Protein AF-A0A956DC31-F1 (afdb_monomer)

Nearest PDB structures (foldseek):
  6loe-assembly1_D  TM=9.627E-01  e=1.757E-12  Roseiflexus castenholzii DSM 13941
  8k9e-assembly1_D  TM=9.387E-01  e=2.081E-11  Chloroflexus aurantiacus J-10-fl
  6btm-assembly1_D  TM=8.200E-01  e=1.018E-09  Flavobacterium johnsoniae UW101
  5vju-assembly1_A  TM=5.834E-01  e=2.044E+00  synthetic construct
  8to0-assembly1_GR  TM=3.613E-01  e=9.390E-01  Mus musculus

Solvent-accessible surface area (backbone atoms only — not comparable to full-atom values): 18096 Å² total; per-residue (Å²): 136,81,87,83,88,81,93,74,82,86,77,85,77,80,87,77,76,85,67,82,77,51,46,59,55,49,13,50,53,18,38,51,47,12,49,53,14,38,55,44,12,55,52,19,40,58,50,22,58,47,44,46,53,65,55,61,69,56,76,84,58,91,74,51,82,70,48,50,53,33,49,52,56,21,50,54,26,28,53,50,7,42,54,26,11,53,51,3,41,56,26,12,53,50,2,45,56,26,11,55,48,4,44,52,28,28,77,70,70,37,53,68,61,8,47,56,27,15,53,51,2,43,56,26,13,53,50,4,45,52,25,16,50,49,14,52,53,27,45,54,49,19,52,51,29,44,52,48,33,51,48,53,41,57,64,36,68,68,58,73,71,60,50,56,65,40,79,43,30,41,39,33,33,26,83,45,72,66,55,44,35,55,33,34,34,53,46,37,73,73,62,64,81,48,60,52,76,46,56,55,60,93,61,88,63,39,53,68,30,54,62,63,74,85,78,65,53,66,59,46,21,49,52,26,23,52,51,18,34,50,49,34,52,50,52,54,49,42,42,42,59,66,75,56,67,68,75,64,92,82,47,54,65,57,79,73,39,46,82,79,45,47,65,58,29,50,51,38,14,53,50,35,18,50,51,32,36,52,57,42,47,28,62,76,72,54,48,91,61,94,78,59,60,68,72,72,36,80,70,51,69,37,28,69,67,76,33,33,36,40,38,41,36,53,88,26,93,81,56,39,84,64,61,49,49,53,53,51,57,74,49,68,48,79,43,77,46,78,34,48,31,68,58,125

pLDDT: mean 81.43, std 16.26, range [32.78, 98.19]

Mean predicted aligned error: 18.2 Å

Foldseek 3Di:
DDDDDDDDDDDDDDDDDPDDDALQRLLVVLQVLLVVLQVLLVVLQVLLVVLCVVLVVPPPDDDDPVLVVLSVQLNVLSVLSNVLSVQLNVLSVQLNVLSVQLNVCSVVVNSVSNNVSSVSSNVSSVSSNVSSVSSVVSSVSSVVSVVVSVVVVVVCVVVVQPFPWAQWKKKFKAQDPVLVLLLLLLCVVVPWDAKDKQALDDDPCSCVSNVPDDDCLVVLLVVQLVVLLVCLLCVQQCVCPPVDPDQDPNQDTDPSCVVVSVVVSVVSSVVSSVVSSVVSVCVVVVPPDPDDLCVQDPCCVCSNPRMMMMMHTCPTPPDDPVVVVVSSVVSVTPDMDRRTDRHD

Secondary structure (DSSP, 8-state):
------------------PPPPHHHHHHHHHHHHHHHHHHHHHHHHHHHHHHHHHHGGGGSPPPHHHHHHHHHHHHHHHHHHHHHHHHHHHHHHHHHHHHHHHHHHHTT-HHHHHHHHHHHHHHHHHHHHHHHHHHHHHHHHHHHHHHHHHHHHHHHSSSSS-EEEEEEEEEEESSHHHHHHHHHHHHHHT--SEEEE-SSPPTTHHHHHTPPPPSHHHHHHHHHHHHHHHHHHHHHIIIIII-----TTPPSGGGGHHHHHHHHHHHHHHHHHHHHHHHHHHHHT------GGGG-GGGGGGGTT-EEEEEETTSTT--HHHHHHHHHTT--SEEEEEEEEE-

Structure (mmCIF, N/CA/C/O backbone):
data_AF-A0A956DC31-F1
#
_entry.id   AF-A0A956DC31-F1
#
loop_
_atom_site.group_PDB
_atom_site.id
_atom_site.type_symbol
_atom_site.label_atom_id
_atom_site.label_alt_id
_atom_site.label_comp_id
_atom_site.label_asym_id
_atom_site.label_entity_id
_atom_site.label_seq_id
_atom_site.pdbx_PDB_ins_code
_atom_site.Cartn_x
_atom_site.Cartn_y
_atom_site.Cartn_z
_atom_site.occupancy
_atom_site.B_iso_or_equiv
_atom_site.auth_seq_id
_atom_site.auth_comp_id
_atom_site.auth_asym_id
_atom_site.auth_atom_id
_atom_site.pdbx_PDB_model_num
ATOM 1 N N . MET A 1 1 ? -64.756 73.654 63.609 1.00 39.69 1 MET A N 1
ATOM 2 C CA . MET A 1 1 ? -64.610 73.444 62.159 1.00 39.69 1 MET A CA 1
ATOM 3 C C . MET A 1 1 ? -65.299 72.131 61.837 1.00 39.69 1 MET A C 1
ATOM 5 O O . MET A 1 1 ? -64.739 71.097 62.156 1.00 39.69 1 MET A O 1
ATOM 9 N N . SER A 1 2 ? -66.611 72.123 61.622 1.00 36.91 2 SER A N 1
ATOM 10 C CA . SER A 1 2 ? -67.294 72.545 60.386 1.00 36.91 2 SER A CA 1
ATOM 11 C C . SER A 1 2 ? -67.123 71.511 59.272 1.00 36.91 2 SER A C 1
ATOM 13 O O . SER A 1 2 ? -66.007 71.309 58.804 1.00 36.91 2 SER A O 1
ATOM 15 N N . ASP A 1 3 ? -68.278 70.960 58.889 1.00 38.81 3 ASP A N 1
ATOM 16 C CA . ASP A 1 3 ? -68.656 70.457 57.563 1.00 38.81 3 ASP A CA 1
ATOM 17 C C . ASP A 1 3 ? -68.172 69.045 57.185 1.00 38.81 3 ASP A C 1
ATOM 19 O O . ASP A 1 3 ? -66.993 68.730 57.247 1.00 38.81 3 ASP A O 1
ATOM 23 N N . ASP A 1 4 ? -68.997 68.114 56.713 1.00 42.28 4 ASP A N 1
ATOM 24 C CA . ASP A 1 4 ? -70.451 67.977 56.667 1.00 42.28 4 ASP A CA 1
ATOM 25 C C . ASP A 1 4 ? -70.742 66.526 56.218 1.00 42.28 4 ASP A C 1
ATOM 27 O O . ASP A 1 4 ? -69.885 65.858 55.637 1.00 42.28 4 ASP A O 1
ATOM 31 N N . ASN A 1 5 ? -71.997 66.109 56.364 1.00 33.09 5 ASN A N 1
ATOM 32 C CA . ASN A 1 5 ? -72.677 65.135 55.499 1.00 33.09 5 ASN A CA 1
ATOM 33 C C . ASN A 1 5 ? -72.724 63.628 55.885 1.00 33.09 5 ASN A C 1
ATOM 35 O O . ASN A 1 5 ? -71.887 62.805 55.524 1.00 33.09 5 ASN A O 1
ATOM 39 N N . LYS A 1 6 ? -73.889 63.300 56.469 1.00 37.72 6 LYS A N 1
ATOM 40 C CA . LYS A 1 6 ? -74.771 62.131 56.246 1.00 37.72 6 LYS A CA 1
ATOM 41 C C . LYS A 1 6 ? -74.336 60.729 56.690 1.00 37.72 6 LYS A C 1
ATOM 43 O O . LYS A 1 6 ? -73.811 59.910 55.947 1.00 37.72 6 LYS A O 1
ATOM 48 N N . ASN A 1 7 ? -74.810 60.420 57.895 1.00 33.59 7 ASN A N 1
ATOM 49 C CA . ASN A 1 7 ? -75.197 59.096 58.365 1.00 33.59 7 ASN A CA 1
ATOM 50 C C . ASN A 1 7 ? -76.500 58.644 57.652 1.00 33.59 7 ASN A C 1
ATOM 52 O O . ASN A 1 7 ? -77.574 59.161 57.962 1.00 33.59 7 ASN A O 1
ATOM 56 N N . GLU A 1 8 ? -76.416 57.705 56.702 1.00 40.41 8 GLU A N 1
ATOM 57 C CA . GLU A 1 8 ? -77.570 56.981 56.135 1.00 40.41 8 GLU A CA 1
ATOM 58 C C . GLU A 1 8 ? -77.532 55.495 56.560 1.00 40.41 8 GLU A C 1
ATOM 60 O O . GLU A 1 8 ? -76.481 54.852 56.474 1.00 40.41 8 GLU A O 1
ATOM 65 N N . PRO A 1 9 ? -78.657 54.908 57.014 1.00 36.97 9 PRO A N 1
ATOM 66 C CA . PRO A 1 9 ? -78.719 53.505 57.406 1.00 36.97 9 PRO A CA 1
ATOM 67 C C . PRO A 1 9 ? -78.744 52.570 56.185 1.00 36.97 9 PRO A C 1
ATOM 69 O O . PRO A 1 9 ? -79.436 52.815 55.197 1.00 36.97 9 PRO A O 1
ATOM 72 N N . ARG A 1 10 ? -78.016 51.447 56.293 1.00 32.78 10 ARG A N 1
ATOM 73 C CA . ARG A 1 10 ? -77.937 50.363 55.298 1.00 32.78 10 ARG A CA 1
ATOM 74 C C . ARG A 1 10 ? -79.333 49.954 54.801 1.00 32.78 10 ARG A C 1
ATOM 76 O O . ARG A 1 10 ? -80.109 49.359 55.551 1.00 32.78 10 ARG A O 1
ATOM 83 N N . LYS A 1 11 ? -79.631 50.200 53.522 1.00 32.81 11 LYS A N 1
ATOM 84 C CA . LYS A 1 11 ? -80.794 49.609 52.847 1.00 32.81 11 LYS A CA 1
ATOM 85 C C . LYS A 1 11 ? -80.532 48.121 52.609 1.00 32.81 11 LYS A C 1
ATOM 87 O O . LYS A 1 11 ? -79.596 47.751 51.906 1.00 32.81 11 LYS A O 1
ATOM 92 N N . LYS A 1 12 ? -81.371 47.278 53.216 1.00 34.72 12 LYS A N 1
ATOM 93 C CA . LYS A 1 12 ? -81.511 45.851 52.902 1.00 34.72 12 LYS A CA 1
ATOM 94 C C . LYS A 1 12 ? -81.847 45.707 51.413 1.00 34.72 12 LYS A C 1
ATOM 96 O O . LYS A 1 12 ? -82.945 46.072 51.002 1.00 34.72 12 LYS A O 1
ATOM 101 N N . GLY A 1 13 ? -80.899 45.195 50.632 1.00 35.34 13 GLY A N 1
ATOM 102 C CA . GLY A 1 13 ? -81.144 44.644 49.304 1.00 35.34 13 GLY A CA 1
ATOM 103 C C . GLY A 1 13 ? -81.721 43.239 49.447 1.00 35.34 13 GLY A C 1
ATOM 104 O O . GLY A 1 13 ? -81.143 42.386 50.114 1.00 35.34 13 GLY A O 1
ATOM 105 N N . THR A 1 14 ? -82.906 43.067 48.884 1.00 35.66 14 THR A N 1
ATOM 106 C CA . THR A 1 14 ? -83.784 41.900 48.884 1.00 35.66 14 THR A CA 1
ATOM 107 C C . THR A 1 14 ? -83.074 40.597 48.498 1.00 35.66 14 THR A C 1
ATOM 109 O O . THR A 1 14 ? -82.580 40.458 47.384 1.00 35.66 14 THR A O 1
ATOM 112 N N . LEU A 1 15 ? -83.095 39.619 49.409 1.00 41.41 15 LEU A N 1
ATOM 113 C CA . LEU A 1 15 ? -82.968 38.194 49.096 1.00 41.41 15 LEU A CA 1
ATOM 114 C C . LEU A 1 15 ? -84.218 37.782 48.305 1.00 41.41 15 LEU A C 1
ATOM 116 O O . LEU A 1 15 ? -85.290 37.644 48.894 1.00 41.41 15 LEU A O 1
ATOM 120 N N . ILE A 1 16 ? -84.101 37.628 46.985 1.00 39.94 16 ILE A N 1
ATOM 121 C CA . ILE A 1 16 ? -85.101 36.903 46.194 1.00 39.94 16 ILE A CA 1
ATOM 122 C C . ILE A 1 16 ? -84.662 35.443 46.202 1.00 39.94 16 ILE A C 1
ATOM 124 O O . ILE A 1 16 ? -83.582 35.105 45.722 1.00 39.94 16 ILE A O 1
ATOM 128 N N . GLY A 1 17 ? -85.478 34.609 46.844 1.00 37.53 17 GLY A N 1
ATOM 129 C CA . GLY A 1 17 ? -85.273 33.173 46.913 1.00 37.53 17 GLY A CA 1
ATOM 130 C C . GLY A 1 17 ? -85.275 32.562 45.517 1.00 37.53 17 GLY A C 1
ATOM 131 O O . GLY A 1 17 ? -86.155 32.849 44.708 1.00 37.53 17 GLY A O 1
ATOM 132 N N . VAL A 1 18 ? -84.288 31.709 45.261 1.00 42.47 18 VAL A N 1
ATOM 133 C CA . VAL A 1 18 ? -84.305 30.769 44.144 1.00 42.47 18 VAL A CA 1
ATOM 134 C C . VAL A 1 18 ? -85.451 29.795 44.432 1.00 42.47 18 VAL A C 1
ATOM 136 O O . VAL A 1 18 ? -85.330 28.918 45.287 1.00 42.47 18 VAL A O 1
ATOM 139 N N . GLY A 1 19 ? -86.615 30.030 43.821 1.00 48.50 19 GLY A N 1
ATOM 140 C CA . GLY A 1 19 ? -87.676 29.027 43.751 1.00 48.50 19 GLY A CA 1
ATOM 141 C C . GLY A 1 19 ? -87.157 27.807 42.993 1.00 48.50 19 GLY A C 1
ATOM 142 O O . GLY A 1 19 ? -86.260 27.944 42.164 1.00 48.50 19 GLY A O 1
ATOM 143 N N . ALA A 1 20 ? -87.671 26.615 43.304 1.00 57.59 20 ALA A N 1
ATOM 144 C CA . ALA A 1 20 ? -87.277 25.402 42.593 1.00 57.59 20 ALA A CA 1
ATOM 145 C C . ALA A 1 20 ? -87.432 25.617 41.070 1.00 57.59 20 ALA A C 1
ATOM 147 O O . ALA A 1 20 ? -88.475 26.135 40.658 1.00 57.59 20 ALA A O 1
ATOM 148 N N . PRO A 1 21 ? -86.417 25.267 40.260 1.00 70.38 21 PRO A N 1
ATOM 149 C CA . PRO A 1 21 ? -86.438 25.521 38.824 1.00 70.38 21 PRO A CA 1
ATOM 150 C C . PRO A 1 21 ? -87.635 24.820 38.174 1.00 70.38 21 PRO A C 1
ATOM 152 O O . PRO A 1 21 ? -88.033 23.722 38.582 1.00 70.38 21 PRO A O 1
ATOM 155 N N . SER A 1 22 ? -88.238 25.479 37.184 1.00 74.62 22 SER A N 1
ATOM 156 C CA . SER A 1 22 ? -89.386 24.926 36.453 1.00 74.62 22 SER A CA 1
ATOM 157 C C . SER A 1 22 ? -88.971 23.714 35.607 1.00 74.62 22 SER A C 1
ATOM 159 O O . SER A 1 22 ? -87.807 23.582 35.232 1.00 74.62 22 SER A O 1
ATOM 161 N N . ALA A 1 23 ? -89.909 22.819 35.271 1.00 74.00 23 ALA A N 1
ATOM 162 C CA . ALA A 1 23 ? -89.604 21.643 34.445 1.00 74.00 23 ALA A CA 1
ATOM 163 C C . ALA A 1 23 ? -89.027 22.012 33.060 1.00 74.00 23 ALA A C 1
ATOM 165 O O . ALA A 1 23 ? -88.186 21.286 32.534 1.00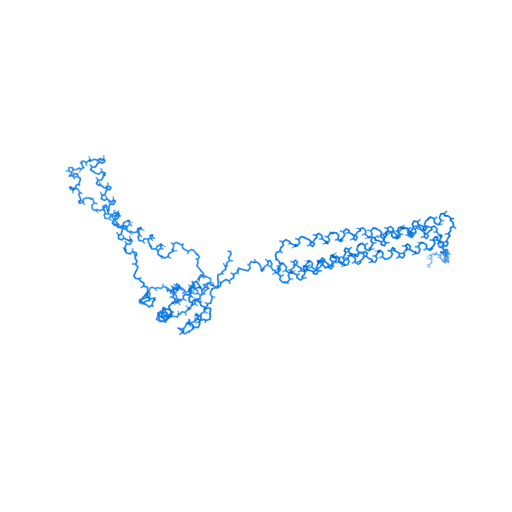 74.00 23 ALA A O 1
ATOM 166 N N . GLU A 1 24 ? -89.425 23.158 32.495 1.00 74.31 24 GLU A N 1
ATOM 167 C CA . GLU A 1 24 ? -88.859 23.690 31.248 1.00 74.31 24 GLU A CA 1
ATOM 168 C C . GLU A 1 24 ? -87.405 24.153 31.415 1.00 74.31 24 GLU A C 1
ATOM 170 O O . GLU A 1 24 ? -86.576 23.891 30.547 1.00 74.31 24 GLU A O 1
ATOM 175 N N . GLU A 1 25 ? -87.076 24.789 32.542 1.00 77.88 25 GLU A N 1
ATOM 176 C CA . GLU A 1 25 ? -85.720 25.256 32.857 1.00 77.88 25 GLU A CA 1
ATOM 177 C C . GLU A 1 25 ? -84.762 24.079 33.099 1.00 77.88 25 GLU A C 1
ATOM 179 O O . GLU A 1 25 ? -83.656 24.063 32.565 1.00 77.88 25 GLU A O 1
ATOM 184 N N . ILE A 1 26 ? -85.224 23.040 33.805 1.00 78.81 26 ILE A N 1
ATOM 185 C CA . ILE A 1 26 ? -84.467 21.795 34.024 1.00 78.81 26 ILE A CA 1
ATOM 186 C C . ILE A 1 26 ? -84.220 21.066 32.693 1.00 78.81 26 ILE A C 1
ATOM 188 O O . ILE A 1 26 ? -83.118 20.581 32.436 1.00 78.81 26 ILE A O 1
ATOM 192 N N . ALA A 1 27 ? -85.229 20.996 31.820 1.00 76.94 27 ALA A N 1
ATOM 193 C CA . ALA A 1 27 ? -85.088 20.359 30.513 1.00 76.94 27 ALA A CA 1
ATOM 194 C C . ALA A 1 27 ? -84.171 21.153 29.563 1.00 76.94 27 ALA A C 1
ATOM 196 O O . ALA A 1 27 ? -83.472 20.548 28.748 1.00 76.94 27 ALA A O 1
ATOM 197 N N . ALA A 1 28 ? -84.161 22.487 29.658 1.00 77.94 28 ALA A N 1
ATOM 198 C CA . ALA A 1 28 ? -83.267 23.346 28.885 1.00 77.94 28 ALA A CA 1
ATOM 199 C C . ALA A 1 28 ? -81.801 23.194 29.325 1.00 77.94 28 ALA A C 1
ATOM 201 O O . ALA A 1 28 ? -80.938 22.998 28.469 1.00 77.94 28 ALA A O 1
ATOM 202 N N . ASP A 1 29 ? -81.534 23.190 30.635 1.00 81.06 29 ASP A N 1
ATOM 203 C CA . ASP A 1 29 ? -80.194 22.968 31.202 1.00 81.06 29 ASP A CA 1
ATOM 204 C C . ASP A 1 29 ? -79.649 21.576 30.832 1.00 81.06 29 ASP A C 1
ATOM 206 O O . ASP A 1 29 ? -78.521 21.428 30.354 1.00 81.06 29 ASP A O 1
ATOM 210 N N . ALA A 1 30 ? -80.496 20.542 30.915 1.00 79.12 30 ALA A N 1
ATOM 211 C CA . ALA A 1 30 ? -80.142 19.192 30.482 1.00 79.12 30 ALA A CA 1
ATOM 212 C C . ALA A 1 30 ? -79.818 19.111 28.975 1.00 79.12 30 ALA A C 1
ATOM 214 O O . ALA A 1 30 ? -78.910 18.378 28.574 1.00 79.12 30 ALA A O 1
ATOM 215 N N . ALA A 1 31 ? -80.529 19.866 28.130 1.00 77.25 31 ALA A N 1
ATOM 216 C CA . ALA A 1 31 ? -80.261 19.928 26.694 1.00 77.25 31 ALA A CA 1
ATOM 217 C C . ALA A 1 31 ? -78.956 20.675 26.369 1.00 77.25 31 ALA A C 1
ATOM 219 O O . ALA A 1 31 ? -78.214 20.241 25.483 1.00 77.25 31 ALA A O 1
ATOM 220 N N . GLU A 1 32 ? -78.646 21.754 27.092 1.00 84.25 32 GLU A N 1
ATOM 221 C CA . GLU A 1 32 ? -77.372 22.470 26.970 1.00 84.25 32 GLU A CA 1
ATOM 222 C C . GLU A 1 32 ? -76.197 21.570 27.367 1.00 84.25 32 GLU A C 1
ATOM 224 O O . GLU A 1 32 ? -75.235 21.429 26.605 1.00 84.25 32 GLU A O 1
ATOM 229 N N . LYS A 1 33 ? -76.319 20.864 28.495 1.00 81.62 33 LYS A N 1
ATOM 230 C CA . LYS A 1 33 ? -75.300 19.921 28.968 1.00 81.62 33 LYS A CA 1
ATOM 231 C C . LYS A 1 33 ? -75.098 18.749 28.002 1.00 81.62 33 LYS A C 1
ATOM 233 O O . LYS A 1 33 ? -73.963 18.358 27.733 1.00 81.62 33 LYS A O 1
ATOM 238 N N . ALA A 1 34 ? -76.179 18.214 27.429 1.00 79.62 34 ALA A N 1
ATOM 239 C CA . ALA A 1 34 ? -76.107 17.160 26.417 1.00 79.62 34 ALA A CA 1
ATOM 240 C C . ALA A 1 34 ? -75.444 17.637 25.113 1.00 79.62 34 ALA A C 1
ATOM 242 O O . ALA A 1 34 ? -74.731 16.866 24.468 1.00 79.62 34 ALA A O 1
ATOM 243 N N . LYS A 1 35 ? -75.650 18.902 24.726 1.00 82.19 35 LYS A N 1
ATOM 244 C CA . LYS A 1 35 ? -74.977 19.503 23.570 1.00 82.19 35 LYS A CA 1
ATOM 245 C C . LYS A 1 35 ? -73.478 19.680 23.827 1.00 82.19 35 LYS A C 1
ATOM 247 O O . LYS A 1 35 ? -72.687 19.242 23.001 1.00 82.19 35 LYS A O 1
ATOM 252 N N . ALA A 1 36 ? -73.096 20.230 24.980 1.00 83.75 36 ALA A N 1
ATOM 253 C CA . ALA A 1 36 ? -71.691 20.382 25.361 1.00 83.75 36 ALA A CA 1
ATOM 254 C C . ALA A 1 36 ? -70.953 19.030 25.388 1.00 83.75 36 ALA A C 1
ATOM 256 O O . ALA A 1 36 ? -69.870 18.901 24.825 1.00 83.75 36 ALA A O 1
ATOM 257 N N . ALA A 1 37 ? -71.581 17.992 25.949 1.00 79.94 37 ALA A N 1
ATOM 258 C CA . ALA A 1 37 ? -71.025 16.640 25.959 1.00 79.94 37 ALA A CA 1
ATOM 259 C C . ALA A 1 37 ? -70.856 16.036 24.550 1.00 79.94 37 ALA A C 1
ATOM 261 O O . ALA A 1 37 ? -69.940 15.250 24.319 1.00 79.94 37 ALA A O 1
ATOM 262 N N . ALA A 1 38 ? -71.723 16.395 23.600 1.00 76.69 38 ALA A N 1
ATOM 263 C CA . ALA A 1 38 ? -71.597 15.956 22.214 1.00 76.69 38 ALA A CA 1
ATOM 264 C C . ALA A 1 38 ? -70.432 16.637 21.485 1.00 76.69 38 ALA A C 1
ATOM 266 O O . ALA A 1 38 ? -69.731 15.972 20.726 1.00 76.69 38 ALA A O 1
ATOM 267 N N . ASP A 1 39 ? -70.215 17.928 21.739 1.00 83.12 39 ASP A N 1
ATOM 268 C CA . ASP A 1 39 ? -69.085 18.678 21.184 1.00 83.12 39 ASP A CA 1
ATOM 269 C C . ASP A 1 39 ? -67.747 18.158 21.757 1.00 83.12 39 ASP A C 1
ATOM 271 O O . ASP A 1 39 ? -66.762 18.007 21.028 1.00 83.12 39 ASP A O 1
ATOM 275 N N . GLU A 1 40 ? -67.715 17.802 23.049 1.00 85.25 40 GLU A N 1
ATOM 276 C CA . GLU A 1 40 ? -66.568 17.135 23.686 1.00 85.25 40 GLU A CA 1
ATOM 277 C C . GLU A 1 40 ? -66.294 15.748 23.079 1.00 85.25 40 GLU A C 1
ATOM 279 O O . GLU A 1 40 ? -65.136 15.408 22.835 1.00 85.25 40 GLU A O 1
ATOM 284 N N . ALA A 1 41 ? -67.338 14.965 22.783 1.00 79.00 41 ALA A N 1
ATOM 285 C CA . ALA A 1 41 ? -67.199 13.647 22.161 1.00 79.00 41 ALA A CA 1
ATOM 286 C C . ALA A 1 41 ? -66.701 13.719 20.703 1.00 79.00 41 ALA A C 1
ATOM 288 O O . ALA A 1 41 ? -65.826 12.942 20.331 1.00 79.00 41 ALA A O 1
ATOM 289 N N . ASP A 1 42 ? -67.192 14.668 19.894 1.00 81.06 42 ASP A N 1
ATOM 290 C CA . ASP A 1 42 ? -66.685 14.903 18.525 1.00 81.06 42 ASP A CA 1
ATOM 291 C C . ASP A 1 42 ? -65.211 15.331 18.549 1.00 81.06 42 ASP A C 1
ATOM 293 O O . ASP A 1 42 ? -64.386 14.875 17.754 1.00 81.06 42 ASP A O 1
ATOM 297 N N . THR A 1 43 ? -64.848 16.171 19.522 1.00 83.06 43 THR A N 1
ATOM 298 C CA . THR A 1 43 ? -63.458 16.586 19.728 1.00 83.06 43 THR A CA 1
ATOM 299 C C . THR A 1 43 ? -62.575 15.395 20.109 1.00 83.06 43 THR A C 1
ATOM 301 O O . THR A 1 43 ? -61.471 15.271 19.580 1.00 83.06 43 THR A O 1
ATOM 304 N N . ALA A 1 44 ? -63.056 14.502 20.981 1.00 81.62 44 ALA A N 1
ATOM 305 C CA . ALA A 1 44 ? -62.345 13.288 21.378 1.00 81.62 44 ALA A CA 1
ATOM 306 C C . ALA A 1 44 ? -62.134 12.317 20.202 1.00 81.62 44 ALA A C 1
ATOM 308 O O . ALA A 1 44 ? -61.032 11.802 20.040 1.00 81.62 44 ALA A O 1
ATOM 309 N N . GLU A 1 45 ? -63.134 12.128 19.337 1.00 81.81 45 GLU A N 1
ATOM 310 C CA . GLU A 1 45 ? -63.030 11.283 18.135 1.00 81.81 45 GLU A CA 1
ATOM 311 C C . GLU A 1 45 ? -61.971 11.818 17.162 1.00 81.81 45 GLU A C 1
ATOM 313 O O . GLU A 1 45 ? -61.084 11.087 16.733 1.00 81.81 45 GLU A O 1
ATOM 318 N N . ARG A 1 46 ? -61.964 13.133 16.904 1.00 80.88 46 ARG A N 1
ATOM 319 C CA . ARG A 1 46 ? -60.938 13.770 16.053 1.00 80.88 46 ARG A CA 1
ATOM 320 C C . ARG A 1 46 ? -59.538 13.687 16.655 1.00 80.88 46 ARG A C 1
ATOM 322 O O . ARG A 1 46 ? -58.546 13.693 15.925 1.00 80.88 46 ARG A O 1
ATOM 329 N N . ILE A 1 47 ? -59.453 13.678 17.983 1.00 79.25 47 ILE A N 1
ATOM 330 C CA . ILE A 1 47 ? -58.205 13.501 18.720 1.00 79.25 47 ILE A CA 1
ATOM 331 C C . ILE A 1 47 ? -57.690 12.061 18.573 1.00 79.25 47 ILE A C 1
ATOM 333 O O . ILE A 1 47 ? -56.502 11.902 18.293 1.00 79.25 47 ILE A O 1
ATOM 337 N N . ALA A 1 48 ? -58.561 11.059 18.715 1.00 78.44 48 ALA A N 1
ATOM 338 C CA . ALA A 1 48 ? -58.222 9.646 18.560 1.00 78.44 48 ALA A CA 1
ATOM 339 C C . ALA A 1 48 ? -57.821 9.311 17.111 1.00 78.44 48 ALA A C 1
ATOM 341 O O . ALA A 1 48 ? -56.742 8.769 16.892 1.00 78.44 48 ALA A O 1
ATOM 342 N N . ASP A 1 49 ? -58.592 9.769 16.117 1.00 80.88 49 ASP A N 1
ATOM 343 C CA . ASP A 1 49 ? -58.274 9.609 14.687 1.00 80.88 49 ASP A CA 1
ATOM 344 C C . ASP A 1 49 ? -56.892 10.168 14.329 1.00 80.88 49 ASP A C 1
ATOM 346 O O . ASP A 1 49 ? -56.167 9.629 13.488 1.00 80.88 49 ASP A O 1
ATOM 350 N N . ARG A 1 50 ? -56.527 11.301 14.939 1.00 78.19 50 ARG A N 1
ATOM 351 C CA . ARG A 1 50 ? -55.219 11.917 14.728 1.00 78.19 50 ARG A CA 1
ATOM 352 C C . ARG A 1 50 ? -54.103 11.094 15.368 1.00 78.19 50 ARG A C 1
ATOM 354 O O . ARG A 1 50 ? -53.084 10.911 14.713 1.00 78.19 50 ARG A O 1
ATOM 361 N N . ALA A 1 51 ? -54.306 10.601 16.590 1.00 76.88 51 ALA A N 1
ATOM 362 C CA . ALA A 1 51 ? -53.338 9.746 17.274 1.00 76.88 51 ALA A CA 1
ATOM 363 C C . ALA A 1 51 ? -53.086 8.445 16.489 1.00 76.88 51 ALA A C 1
ATOM 365 O O . ALA A 1 51 ? -51.935 8.087 16.265 1.00 76.88 51 ALA A O 1
ATOM 366 N N . ALA A 1 52 ? -54.140 7.811 15.965 1.00 73.81 52 ALA A N 1
ATOM 367 C CA . ALA A 1 52 ? -54.026 6.604 15.144 1.00 73.81 52 ALA A CA 1
ATOM 368 C C . ALA A 1 52 ? -53.252 6.838 13.830 1.00 73.81 52 ALA A C 1
ATOM 370 O O . ALA A 1 52 ? -52.465 5.997 13.403 1.00 73.81 52 ALA A O 1
ATOM 371 N N . ARG A 1 53 ? -53.429 8.000 13.183 1.00 75.12 53 ARG A N 1
ATOM 372 C CA . ARG A 1 53 ? -52.646 8.365 11.984 1.00 75.12 53 ARG A CA 1
ATOM 373 C C . ARG A 1 53 ? -51.181 8.637 12.299 1.00 75.12 53 ARG A C 1
ATOM 375 O O . ARG A 1 53 ? -50.323 8.234 11.524 1.00 75.12 53 ARG A O 1
ATOM 382 N N . GLU A 1 54 ? -50.919 9.340 13.400 1.00 70.31 54 GLU A N 1
ATOM 383 C CA . GLU A 1 54 ? -49.560 9.641 13.857 1.00 70.31 54 GLU A CA 1
ATOM 384 C C . GLU A 1 54 ? -48.811 8.351 14.249 1.00 70.31 54 GLU A C 1
ATOM 386 O O . GLU A 1 54 ? -47.614 8.270 13.996 1.00 70.31 54 GLU A O 1
ATOM 391 N N . ALA A 1 55 ? -49.500 7.326 14.769 1.00 65.31 55 ALA A N 1
ATOM 392 C CA . ALA A 1 55 ? -48.932 5.999 15.028 1.00 65.31 55 ALA A CA 1
ATOM 393 C C . ALA A 1 55 ? -48.683 5.181 13.740 1.00 65.31 55 ALA A C 1
ATOM 395 O O . ALA A 1 55 ? -47.628 4.577 13.574 1.00 65.31 55 ALA A O 1
ATOM 396 N N . ALA A 1 56 ? -49.601 5.213 12.766 1.00 63.72 56 ALA A N 1
ATOM 397 C CA . ALA A 1 56 ? -49.468 4.440 11.524 1.00 63.72 56 ALA A CA 1
ATOM 398 C C . ALA A 1 56 ? -48.301 4.883 10.611 1.00 63.72 56 ALA A C 1
ATOM 400 O O . ALA A 1 56 ? -47.808 4.088 9.806 1.00 63.72 56 ALA A O 1
ATOM 401 N N . ASP A 1 57 ? -47.839 6.135 10.705 1.00 62.31 57 ASP A N 1
ATOM 402 C CA . ASP A 1 57 ? -46.673 6.599 9.936 1.00 62.31 57 ASP A CA 1
ATOM 403 C C . ASP A 1 57 ? -45.350 5.930 10.383 1.00 62.31 57 ASP A C 1
ATOM 405 O O . ASP A 1 57 ? -44.385 5.911 9.608 1.00 62.31 57 ASP A O 1
ATOM 409 N N . ASP A 1 58 ? -45.313 5.295 11.564 1.00 54.88 58 ASP A N 1
ATOM 410 C CA . ASP A 1 58 ? -44.125 4.616 12.099 1.00 54.88 58 ASP A CA 1
ATOM 411 C C . ASP A 1 58 ? -43.828 3.241 11.487 1.00 54.88 58 ASP A C 1
ATOM 413 O O . ASP A 1 58 ? -42.674 2.801 11.503 1.00 54.88 58 ASP A O 1
ATOM 417 N N . GLU A 1 59 ? -44.811 2.587 10.861 1.00 51.19 59 GLU A N 1
ATOM 418 C CA . GLU A 1 59 ? -44.691 1.207 10.355 1.00 51.19 59 GLU A CA 1
ATOM 419 C C . GLU A 1 59 ? -43.718 1.061 9.159 1.00 51.19 59 GLU A C 1
ATOM 421 O O . GLU A 1 59 ? -43.380 -0.042 8.730 1.00 51.19 59 GLU A O 1
ATOM 426 N N . LYS A 1 60 ? -43.219 2.175 8.604 1.00 50.78 60 LYS A N 1
ATOM 427 C CA . LYS A 1 60 ? -42.305 2.193 7.442 1.00 50.78 60 LYS A CA 1
ATOM 428 C C . LYS A 1 60 ? -40.823 1.989 7.786 1.00 50.78 60 LYS A C 1
ATOM 430 O O . LYS A 1 60 ? -40.008 1.927 6.865 1.00 50.78 60 LYS A O 1
ATOM 435 N N . HIS A 1 61 ? -40.457 1.889 9.065 1.00 53.06 61 HIS A N 1
ATOM 436 C CA . HIS A 1 61 ? -39.059 1.835 9.515 1.00 53.06 61 HIS A CA 1
ATOM 437 C C . HIS A 1 61 ? -38.717 0.504 10.203 1.00 53.06 61 HIS A C 1
ATOM 439 O O . HIS A 1 61 ? -39.521 -0.049 10.947 1.00 53.06 61 HIS A O 1
ATOM 445 N N . VAL A 1 62 ? -37.505 -0.016 9.971 1.00 46.03 62 VAL A N 1
ATOM 446 C CA . VAL A 1 62 ? -37.035 -1.286 10.559 1.00 46.03 62 VAL A CA 1
ATOM 447 C C . VAL A 1 62 ? -36.734 -1.086 12.057 1.00 46.03 62 VAL A C 1
ATOM 449 O O . VAL A 1 62 ? -35.867 -0.274 12.382 1.00 46.03 62 VAL A O 1
ATOM 452 N N . PRO A 1 63 ? -37.406 -1.795 12.985 1.00 51.47 63 PRO A N 1
ATOM 453 C CA . PRO A 1 63 ? -37.310 -1.495 14.413 1.00 51.47 63 PRO A CA 1
ATOM 454 C C . PRO A 1 63 ? -36.089 -2.134 15.100 1.00 51.47 63 PRO A C 1
ATOM 456 O O . PRO A 1 63 ? -35.764 -3.305 14.895 1.00 51.47 63 PRO A O 1
ATOM 459 N N . THR A 1 64 ? -35.463 -1.382 16.009 1.00 58.66 64 THR A N 1
ATOM 460 C CA . THR A 1 64 ? -34.540 -1.892 17.040 1.00 58.66 64 THR A CA 1
ATOM 461 C C . THR A 1 64 ? -35.322 -2.355 18.278 1.00 58.66 64 THR A C 1
ATOM 463 O O . THR A 1 64 ? -36.474 -1.985 18.492 1.00 58.66 64 THR A O 1
ATOM 466 N N . LYS A 1 65 ? -34.709 -3.151 19.166 1.00 57.38 65 LYS A N 1
ATOM 467 C CA . LYS A 1 65 ? -35.393 -3.694 20.362 1.00 57.38 65 LYS A CA 1
ATOM 468 C C . LYS A 1 65 ? -35.936 -2.612 21.319 1.00 57.38 65 LYS A C 1
ATOM 470 O O . LYS A 1 65 ? -36.920 -2.860 22.010 1.00 57.38 65 LYS A O 1
ATOM 475 N N . ALA A 1 66 ? -35.302 -1.436 21.374 1.00 56.06 66 ALA A N 1
ATOM 476 C CA . ALA A 1 66 ? -35.734 -0.312 22.210 1.00 56.06 66 ALA A CA 1
ATOM 477 C C . ALA A 1 66 ? -36.879 0.493 21.570 1.00 56.06 66 ALA A C 1
ATOM 479 O O . ALA A 1 66 ? -37.826 0.859 22.264 1.00 56.06 66 ALA A O 1
ATOM 480 N N . THR A 1 67 ? -36.831 0.701 20.250 1.00 62.28 67 THR A N 1
ATOM 481 C CA . THR A 1 67 ? -37.889 1.393 19.493 1.00 62.28 67 THR A CA 1
ATOM 482 C C . THR A 1 67 ? -39.153 0.539 19.375 1.00 62.28 67 THR A C 1
ATOM 484 O O . THR A 1 67 ? -40.248 1.066 19.522 1.00 62.28 67 THR A O 1
ATOM 487 N N . ALA A 1 68 ? -39.018 -0.789 19.270 1.00 64.25 68 ALA A N 1
ATOM 488 C CA . ALA A 1 68 ? -40.147 -1.723 19.245 1.00 64.25 68 ALA A CA 1
ATOM 489 C C . ALA A 1 68 ? -41.018 -1.670 20.514 1.00 64.25 68 ALA A C 1
ATOM 491 O O . ALA A 1 68 ? -42.233 -1.822 20.438 1.00 64.25 68 ALA A O 1
ATOM 492 N N . LYS A 1 69 ? -40.412 -1.452 21.690 1.00 72.19 69 LYS A N 1
ATOM 493 C CA . LYS A 1 69 ? -41.160 -1.366 22.952 1.00 72.19 69 LYS A CA 1
ATOM 494 C C . LYS A 1 69 ? -41.947 -0.056 23.058 1.00 72.19 69 LYS A C 1
ATOM 496 O O . LYS A 1 69 ? -43.096 -0.081 23.475 1.00 72.19 69 LYS A O 1
ATOM 501 N N . ALA A 1 70 ? -41.327 1.067 22.697 1.00 66.19 70 ALA A N 1
ATOM 502 C CA . ALA A 1 70 ? -41.972 2.377 22.763 1.00 66.19 70 ALA A CA 1
ATOM 503 C C . ALA A 1 70 ? -43.075 2.541 21.701 1.00 66.19 70 ALA A C 1
ATOM 505 O O . ALA A 1 70 ? -44.082 3.178 21.987 1.00 66.19 70 ALA A O 1
ATOM 506 N N . ALA A 1 71 ? -42.906 1.933 20.520 1.00 67.19 71 ALA A N 1
ATOM 507 C CA . ALA A 1 71 ? -43.937 1.884 19.483 1.00 67.19 71 ALA A CA 1
ATOM 508 C C . ALA A 1 71 ? -45.165 1.076 19.940 1.00 67.19 71 ALA A C 1
ATOM 510 O O . ALA A 1 71 ? -46.276 1.582 19.875 1.00 67.19 71 ALA A O 1
ATOM 511 N N . ALA A 1 72 ? -44.959 -0.109 20.531 1.00 73.94 72 ALA A N 1
ATOM 512 C CA . ALA A 1 72 ? -46.060 -0.909 21.077 1.00 73.94 72 ALA A CA 1
ATOM 513 C C . ALA A 1 72 ? -46.830 -0.179 22.198 1.00 73.94 72 ALA A C 1
ATOM 515 O O . ALA A 1 72 ? -48.052 -0.241 22.249 1.00 73.94 72 ALA A O 1
ATOM 516 N N . GLU A 1 73 ? -46.127 0.558 23.070 1.00 75.44 73 GLU A N 1
ATOM 517 C CA . GLU A 1 73 ? -46.764 1.389 24.106 1.00 75.44 73 GLU A CA 1
ATOM 518 C C . GLU A 1 73 ? -47.582 2.558 23.513 1.00 75.44 73 GLU A C 1
ATOM 520 O O . GLU A 1 73 ? -48.554 2.993 24.130 1.00 75.44 73 GLU A O 1
ATOM 525 N N . ALA A 1 74 ? -47.200 3.084 22.343 1.00 73.06 74 ALA A N 1
ATOM 526 C CA . ALA A 1 74 ? -47.940 4.143 21.656 1.00 73.06 74 ALA A CA 1
ATOM 527 C C . ALA A 1 74 ? -49.181 3.604 20.922 1.00 73.06 74 ALA A C 1
ATOM 529 O O . ALA A 1 74 ? -50.230 4.246 20.979 1.00 73.06 74 ALA A O 1
ATOM 530 N N . ASP A 1 75 ? -49.075 2.426 20.300 1.00 74.75 75 ASP A N 1
ATOM 531 C CA . ASP A 1 75 ? -50.190 1.740 19.637 1.00 74.75 75 ASP A CA 1
ATOM 532 C C . ASP A 1 75 ? -51.283 1.337 20.640 1.00 74.75 75 ASP A C 1
ATOM 534 O O . ASP A 1 75 ? -52.450 1.673 20.434 1.00 74.75 75 ASP A O 1
ATOM 538 N N . ASP A 1 76 ? -50.909 0.722 21.771 1.00 79.62 76 ASP A N 1
ATOM 539 C CA . ASP A 1 76 ? -51.854 0.350 22.838 1.00 79.62 76 ASP A CA 1
ATOM 540 C C . ASP A 1 76 ? -52.606 1.589 23.371 1.00 79.62 76 ASP A C 1
ATOM 542 O O . ASP A 1 76 ? -53.824 1.570 23.553 1.00 79.62 76 ASP A O 1
ATOM 546 N N . ALA A 1 77 ? -51.899 2.706 23.583 1.00 79.75 77 ALA A N 1
ATOM 547 C CA . ALA A 1 77 ? -52.502 3.950 24.067 1.00 79.75 77 ALA A CA 1
ATOM 548 C C . ALA A 1 77 ? -53.410 4.632 23.022 1.00 79.75 77 ALA A C 1
ATOM 550 O O . ALA A 1 77 ? -54.377 5.308 23.388 1.00 79.75 77 ALA A O 1
ATOM 551 N N . ALA A 1 78 ? -53.111 4.479 21.727 1.00 78.06 78 ALA A N 1
ATOM 552 C CA . ALA A 1 78 ? -53.958 4.972 20.644 1.00 78.06 78 ALA A CA 1
ATOM 553 C C . ALA A 1 78 ? -55.247 4.143 20.515 1.00 78.06 78 ALA A C 1
ATOM 555 O O . ALA A 1 78 ? -56.324 4.724 20.359 1.00 78.06 78 ALA A O 1
ATOM 556 N N . GLU A 1 79 ? -55.158 2.817 20.664 1.00 82.44 79 GLU A N 1
ATOM 557 C CA . GLU A 1 79 ? -56.320 1.922 20.703 1.00 82.44 79 GLU A CA 1
ATOM 558 C C . GLU A 1 79 ? -57.217 2.236 21.914 1.00 82.44 79 GLU A C 1
ATOM 560 O O . GLU A 1 79 ? -58.436 2.375 21.772 1.00 82.44 79 GLU A O 1
ATOM 565 N N . GLU A 1 80 ? -56.630 2.460 23.097 1.00 81.75 80 GLU A N 1
ATOM 566 C CA . GLU A 1 80 ? -57.374 2.903 24.285 1.00 81.75 80 GLU A CA 1
ATOM 567 C C . GLU A 1 80 ? -58.106 4.239 24.051 1.00 81.75 80 GLU A C 1
ATOM 569 O O . GLU A 1 80 ? -59.278 4.380 24.416 1.00 81.75 80 GLU A O 1
ATOM 574 N N . ALA A 1 81 ? -57.463 5.209 23.389 1.00 81.88 81 ALA A N 1
ATOM 575 C CA . ALA A 1 81 ? -58.083 6.494 23.066 1.00 81.88 81 ALA A CA 1
ATOM 576 C C . ALA A 1 81 ? -59.279 6.356 22.104 1.00 81.88 81 ALA A C 1
ATOM 578 O O . ALA A 1 81 ? -60.270 7.080 22.250 1.00 81.88 81 ALA A O 1
ATOM 579 N N . GLU A 1 82 ? -59.214 5.432 21.141 1.00 83.25 82 GLU A N 1
ATOM 580 C CA . GLU A 1 82 ? -60.303 5.147 20.199 1.00 83.25 82 GLU A CA 1
ATOM 581 C C . GLU A 1 82 ? -61.502 4.487 20.901 1.00 83.25 82 GLU A C 1
ATOM 583 O O . GLU A 1 82 ? -62.657 4.887 20.694 1.00 83.25 82 GLU A O 1
ATOM 588 N N . VAL A 1 83 ? -61.240 3.536 21.805 1.00 86.00 83 VAL A N 1
ATOM 589 C CA . VAL A 1 83 ? -62.272 2.888 22.632 1.00 86.00 83 VAL A CA 1
ATOM 590 C C . VAL A 1 83 ? -62.973 3.910 23.532 1.00 86.00 83 VAL A C 1
ATOM 592 O O . VAL A 1 83 ? -64.211 3.951 23.585 1.00 86.00 83 VAL A O 1
ATOM 595 N N . ASP A 1 84 ? -62.210 4.778 24.198 1.00 85.75 84 ASP A N 1
ATOM 596 C CA . ASP A 1 84 ? -62.759 5.817 25.068 1.00 85.75 84 ASP A CA 1
ATOM 597 C C . ASP A 1 84 ? -63.556 6.867 24.279 1.00 85.75 84 ASP A C 1
ATOM 599 O O . ASP A 1 84 ? -64.651 7.248 24.708 1.00 85.75 84 ASP A O 1
ATOM 603 N N . ALA A 1 85 ? -63.089 7.282 23.097 1.00 83.81 85 ALA A N 1
ATOM 604 C CA . ALA A 1 85 ? -63.816 8.206 22.222 1.00 83.81 85 ALA A CA 1
ATOM 605 C C . ALA A 1 85 ? -65.137 7.605 21.703 1.00 83.81 85 ALA A C 1
ATOM 607 O O . ALA A 1 85 ? -66.184 8.264 21.735 1.00 83.81 85 ALA A O 1
ATOM 608 N N . SER A 1 86 ? -65.125 6.329 21.309 1.00 85.50 86 SER A N 1
ATOM 609 C CA . SER A 1 86 ? -66.325 5.583 20.914 1.00 85.50 86 SER A CA 1
ATOM 610 C C . SER A 1 86 ? -67.340 5.496 22.064 1.00 85.50 86 SER A C 1
ATOM 612 O O . SER A 1 86 ? -68.540 5.740 21.881 1.00 85.50 86 SER A O 1
ATOM 614 N N . SER A 1 87 ? -66.860 5.255 23.289 1.00 83.06 87 SER A N 1
ATOM 615 C CA . SER A 1 87 ? -67.701 5.235 24.490 1.00 83.06 87 SER A CA 1
ATOM 616 C C . SER A 1 87 ? -68.298 6.615 24.820 1.00 83.06 87 SER A C 1
ATOM 618 O O . SER A 1 87 ? -69.479 6.709 25.180 1.00 83.06 87 SER A O 1
ATOM 620 N N . ALA A 1 88 ? -67.533 7.696 24.621 1.00 85.75 88 ALA A N 1
ATOM 621 C CA . ALA A 1 88 ? -67.989 9.071 24.814 1.00 85.75 88 ALA A CA 1
ATOM 622 C C . ALA A 1 88 ? -69.111 9.427 23.829 1.00 85.75 88 ALA A C 1
ATOM 624 O O . ALA A 1 88 ? -70.141 9.978 24.228 1.00 85.75 88 ALA A O 1
ATOM 625 N N . LYS A 1 89 ? -68.961 9.033 22.559 1.00 86.75 89 LYS A N 1
ATOM 626 C CA . LYS A 1 89 ? -69.962 9.231 21.504 1.00 86.75 89 LYS A CA 1
ATOM 627 C C . LYS A 1 89 ? -71.256 8.471 21.787 1.00 86.75 89 LYS A C 1
ATOM 629 O O . LYS A 1 89 ? -72.343 9.043 21.681 1.00 86.75 89 LYS A O 1
ATOM 634 N N . ALA A 1 90 ? -71.155 7.213 22.220 1.00 88.50 90 ALA A N 1
ATOM 635 C CA . ALA A 1 90 ? -72.315 6.419 22.617 1.00 88.50 90 ALA A CA 1
ATOM 636 C C . ALA A 1 90 ? -73.069 7.056 23.801 1.00 88.50 90 ALA A C 1
ATOM 638 O O . ALA A 1 90 ? -74.296 7.166 23.772 1.00 88.50 90 ALA A O 1
ATOM 639 N N . ALA A 1 91 ? -72.349 7.531 24.823 1.00 86.12 91 ALA A N 1
ATOM 640 C CA . ALA A 1 91 ? -72.945 8.206 25.975 1.00 86.12 91 ALA A CA 1
ATOM 641 C C . ALA A 1 91 ? -73.577 9.567 25.611 1.00 86.12 91 ALA A C 1
ATOM 643 O O . ALA A 1 91 ? -74.653 9.896 26.117 1.00 86.12 91 ALA A O 1
ATOM 644 N N . ALA A 1 92 ? -72.967 10.327 24.695 1.00 85.69 92 ALA A N 1
ATOM 645 C CA . ALA A 1 92 ? -73.499 11.600 24.212 1.00 85.69 92 ALA A CA 1
ATOM 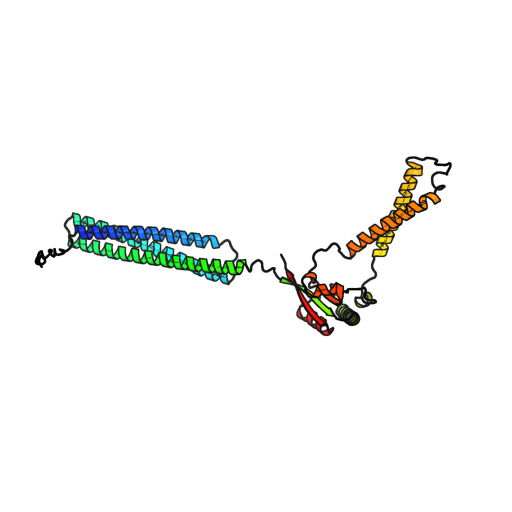646 C C . ALA A 1 92 ? -74.800 11.428 23.406 1.00 85.69 92 ALA A C 1
ATOM 648 O O . ALA A 1 92 ? -75.735 12.214 23.565 1.00 85.69 92 ALA A O 1
ATOM 649 N N . GLU A 1 93 ? -74.919 10.377 22.589 1.00 88.69 93 GLU A N 1
ATOM 650 C CA . GLU A 1 93 ? -76.172 10.058 21.887 1.00 88.69 93 GLU A CA 1
ATOM 651 C C . GLU A 1 93 ? -77.296 9.671 22.859 1.00 88.69 93 GLU A C 1
ATOM 653 O O . GLU A 1 93 ? -78.441 10.115 22.710 1.00 88.69 93 GLU A O 1
ATOM 658 N N . VAL A 1 94 ? -76.970 8.926 23.921 1.00 87.25 94 VAL A N 1
ATOM 659 C CA . VAL A 1 94 ? -77.924 8.634 25.000 1.00 87.25 94 VAL A CA 1
ATOM 660 C C . VAL A 1 94 ? -78.374 9.931 25.683 1.00 87.25 94 VAL A C 1
ATOM 662 O O . VAL A 1 94 ? -79.582 10.128 25.847 1.00 87.25 94 VAL A O 1
ATOM 665 N N . ALA A 1 95 ? -77.447 10.845 25.992 1.00 86.25 95 ALA A N 1
ATOM 666 C CA . ALA A 1 95 ? -77.750 12.146 26.591 1.00 86.25 95 ALA A CA 1
ATOM 667 C C . ALA A 1 95 ? -78.673 12.999 25.704 1.00 86.25 95 ALA A C 1
ATOM 669 O O . ALA A 1 95 ? -79.690 13.500 26.184 1.00 86.25 95 ALA A O 1
ATOM 670 N N . LYS A 1 96 ? -78.394 13.097 24.394 1.00 87.38 96 LYS A N 1
ATOM 671 C CA . LYS A 1 96 ? -79.264 13.799 23.428 1.00 87.38 96 LYS A CA 1
ATOM 672 C C . LYS A 1 96 ? -80.668 13.196 23.375 1.00 87.38 96 LYS A C 1
ATOM 674 O O . LYS A 1 96 ? -81.659 13.927 23.324 1.00 87.38 96 LYS A O 1
ATOM 679 N N . SER A 1 97 ? -80.764 11.865 23.370 1.00 87.00 97 SER A N 1
ATOM 680 C CA . SER A 1 97 ? -82.048 11.163 23.284 1.00 87.00 97 SER A CA 1
ATOM 681 C C . SER A 1 97 ? -82.912 11.380 24.535 1.00 87.00 97 SER A C 1
ATOM 683 O O . SER A 1 97 ? -84.117 11.604 24.405 1.00 87.00 97 SER A O 1
ATOM 685 N N . ALA A 1 98 ? -82.297 11.378 25.722 1.00 86.81 98 ALA A N 1
ATOM 686 C CA . ALA A 1 98 ? -82.950 11.630 27.002 1.00 86.81 98 ALA A CA 1
ATOM 687 C C . ALA A 1 98 ? -83.343 13.110 27.156 1.00 86.81 98 ALA A C 1
ATOM 689 O O . ALA A 1 98 ? -84.488 13.403 27.488 1.00 86.81 98 ALA A O 1
ATOM 690 N N . ALA A 1 99 ? -82.469 14.050 26.776 1.00 85.19 99 ALA A N 1
ATOM 691 C CA . ALA A 1 99 ? -82.784 15.481 26.786 1.00 85.19 99 ALA A CA 1
ATOM 692 C C . ALA A 1 99 ? -83.981 15.812 25.877 1.00 85.19 99 ALA A C 1
ATOM 694 O O . ALA A 1 99 ? -84.890 16.542 26.266 1.00 85.19 99 ALA A O 1
ATOM 695 N N . LYS A 1 100 ? -84.054 15.196 24.687 1.00 88.50 100 LYS A N 1
ATOM 696 C CA . LYS A 1 100 ? -85.199 15.353 23.775 1.00 88.50 100 LYS A CA 1
ATOM 697 C C . LYS A 1 100 ? -86.506 14.810 24.365 1.00 88.50 100 LYS A C 1
ATOM 699 O O . LYS A 1 100 ? -87.570 15.375 24.102 1.00 88.50 100 LYS A O 1
ATOM 704 N N . LYS A 1 101 ? -86.450 13.719 25.140 1.00 87.38 101 LYS A N 1
ATOM 705 C CA . LYS A 1 101 ? -87.614 13.186 25.867 1.00 87.38 101 LYS A CA 1
ATOM 706 C C . LYS A 1 101 ? -88.025 14.110 27.012 1.00 87.38 101 LYS A C 1
ATOM 708 O O . LYS A 1 101 ? -89.212 14.401 27.117 1.00 87.38 101 LYS A O 1
ATOM 713 N N . ALA A 1 102 ? -87.066 14.641 27.770 1.00 83.69 102 ALA A N 1
ATOM 714 C CA . ALA A 1 102 ? -87.305 15.602 28.844 1.00 83.69 102 ALA A CA 1
ATOM 715 C C . ALA A 1 102 ? -87.994 16.879 28.333 1.00 83.69 102 ALA A C 1
ATOM 717 O O . ALA A 1 102 ? -89.038 17.263 28.858 1.00 83.69 102 ALA A O 1
ATOM 718 N N . SER A 1 103 ? -87.501 17.483 27.242 1.00 83.44 103 SER A N 1
ATOM 719 C CA . SER A 1 103 ? -88.147 18.660 26.636 1.00 83.44 103 SER A CA 1
ATOM 720 C C . SER A 1 103 ? -89.561 18.354 26.129 1.00 83.44 103 SER A C 1
ATOM 722 O O . SER A 1 103 ? -90.454 19.192 26.235 1.00 83.44 103 SER A O 1
ATOM 724 N N . LYS A 1 104 ? -89.795 17.149 25.590 1.00 87.81 104 LYS A N 1
ATOM 725 C CA . LYS A 1 104 ? -91.127 16.729 25.133 1.00 87.81 104 LYS A CA 1
ATOM 726 C C . LYS A 1 104 ? -92.101 16.538 26.301 1.00 87.81 104 LYS A C 1
ATOM 728 O O . LYS A 1 104 ? -93.245 16.962 26.179 1.00 87.81 104 LYS A O 1
ATOM 733 N N . ALA A 1 105 ? -91.661 15.923 27.398 1.00 83.44 105 ALA A N 1
ATOM 734 C CA . ALA A 1 105 ? -92.468 15.730 28.604 1.00 83.44 105 ALA A CA 1
ATOM 735 C C . ALA A 1 105 ? -92.799 17.070 29.287 1.00 83.44 105 ALA A C 1
ATOM 737 O O . ALA A 1 105 ? -93.950 17.298 29.656 1.00 83.44 105 ALA A O 1
ATOM 738 N N . ALA A 1 106 ? -91.834 17.999 29.336 1.00 81.19 106 ALA A N 1
ATOM 739 C CA . ALA A 1 106 ? -92.037 19.351 29.859 1.00 81.19 106 ALA A CA 1
ATOM 740 C C . ALA A 1 106 ? -93.115 20.122 29.071 1.00 81.19 106 ALA A C 1
ATOM 742 O O . ALA A 1 106 ? -94.044 20.660 29.667 1.00 81.19 106 ALA A O 1
ATOM 743 N N . LEU A 1 107 ? -93.071 20.078 27.731 1.00 81.50 107 LEU A N 1
ATOM 744 C CA . LEU A 1 107 ? -94.093 20.686 26.859 1.00 81.50 107 LEU A CA 1
ATOM 745 C C . LEU A 1 107 ? -95.491 20.062 27.020 1.00 81.50 107 LEU A C 1
ATOM 747 O O . LEU A 1 107 ? -96.492 20.685 26.672 1.00 81.50 107 LEU A O 1
ATOM 751 N N . GLN A 1 108 ? -95.564 18.818 27.497 1.00 83.50 108 GLN A N 1
ATOM 752 C CA . GLN A 1 108 ? -96.812 18.091 27.739 1.00 83.50 108 GLN A CA 1
ATOM 753 C C . GLN A 1 108 ? -97.356 18.292 29.165 1.00 83.50 108 GLN A C 1
ATOM 755 O O . GLN A 1 108 ? -98.442 17.797 29.461 1.00 83.50 108 GLN A O 1
ATOM 760 N N . GLY A 1 109 ? -96.646 19.039 30.023 1.00 74.44 109 GLY A N 1
ATOM 761 C CA . GLY A 1 109 ? -97.045 19.328 31.404 1.00 74.44 109 GLY A CA 1
ATOM 762 C C . GLY A 1 109 ? -96.783 18.193 32.402 1.00 74.44 109 GLY A C 1
ATOM 763 O O . GLY A 1 109 ? -97.308 18.238 33.512 1.00 74.44 109 GLY A O 1
ATOM 764 N N . ASP A 1 110 ? -95.996 17.179 32.024 1.00 81.00 110 ASP A N 1
ATOM 765 C CA . ASP A 1 110 ? -95.628 16.048 32.885 1.00 81.00 110 ASP A CA 1
ATOM 766 C C . ASP A 1 110 ? -94.305 16.343 33.611 1.00 81.00 110 ASP A C 1
ATOM 768 O O . ASP A 1 110 ? -93.213 16.034 33.127 1.00 81.00 110 ASP A O 1
ATOM 772 N N . GLU A 1 111 ? -94.404 17.018 34.760 1.00 79.12 111 GLU A N 1
ATOM 773 C CA . GLU A 1 111 ? -93.233 17.494 35.508 1.00 79.12 111 GLU A CA 1
ATOM 774 C C . GLU A 1 111 ? -92.371 16.366 36.093 1.00 79.12 111 GLU A C 1
ATOM 776 O O . GLU A 1 111 ? -91.155 16.528 36.210 1.00 79.12 111 GLU A O 1
ATOM 781 N N . GLU A 1 112 ? -92.976 15.242 36.484 1.00 80.06 112 GLU A N 1
ATOM 782 C CA . GLU A 1 112 ? -92.262 14.124 37.110 1.00 80.06 112 GLU A CA 1
ATOM 783 C C . GLU A 1 112 ? -91.439 13.368 36.063 1.00 80.06 112 GLU A C 1
ATOM 785 O O . GLU A 1 112 ? -90.236 13.163 36.247 1.00 80.06 112 GLU A O 1
ATOM 790 N N . HIS A 1 113 ? -92.044 13.064 34.912 1.00 79.62 113 HIS A N 1
ATOM 791 C CA . HIS A 1 113 ? -91.347 12.394 33.820 1.00 79.62 113 HIS A CA 1
ATOM 792 C C . HIS A 1 113 ? -90.286 13.291 33.160 1.00 79.62 113 HIS A C 1
ATOM 794 O O . HIS A 1 113 ? -89.214 12.813 32.779 1.00 79.62 113 HIS A O 1
ATOM 800 N N . ALA A 1 114 ? -90.539 14.604 33.069 1.00 80.06 114 ALA A N 1
ATOM 801 C CA . ALA A 1 114 ? -89.559 15.570 32.572 1.00 80.06 114 ALA A CA 1
ATOM 802 C C . ALA A 1 114 ? -88.298 15.622 33.448 1.00 80.06 114 ALA A C 1
ATOM 804 O O . ALA A 1 114 ? -87.190 15.637 32.911 1.00 80.06 114 ALA A O 1
ATOM 805 N N . LYS A 1 115 ? -88.454 15.603 34.779 1.00 82.75 115 LYS A N 1
ATOM 806 C CA . LYS A 1 115 ? -87.325 15.567 35.722 1.00 82.75 115 LYS A CA 1
ATOM 807 C C . LYS A 1 115 ? -86.557 14.251 35.644 1.00 82.75 115 LYS A C 1
ATOM 809 O O . LYS A 1 115 ? -85.334 14.277 35.563 1.00 82.75 115 LYS A O 1
ATOM 814 N N . GLU A 1 116 ? -87.254 13.117 35.582 1.00 84.44 116 GLU A N 1
ATOM 815 C CA . GLU A 1 116 ? -86.612 11.800 35.492 1.00 84.44 116 GLU A CA 1
ATOM 816 C C . GLU A 1 116 ? -85.747 11.656 34.224 1.00 84.44 116 GLU A C 1
ATOM 818 O O . GLU A 1 116 ? -84.610 11.181 34.279 1.00 84.44 116 GLU A O 1
ATOM 823 N N . GLU A 1 117 ? -86.257 12.077 33.062 1.00 85.38 117 GLU A N 1
ATOM 824 C CA . GLU A 1 117 ? -85.495 12.022 31.810 1.00 85.38 117 GLU A CA 1
ATOM 825 C C . GLU A 1 117 ? -84.389 13.089 31.749 1.00 85.38 117 GLU A C 1
ATOM 827 O O . GLU A 1 117 ? -83.342 12.839 31.145 1.00 85.38 117 GLU A O 1
ATOM 832 N N . ALA A 1 118 ? -84.565 14.239 32.410 1.00 82.56 118 ALA A N 1
ATOM 833 C CA . ALA A 1 118 ? -83.513 15.245 32.546 1.00 82.56 118 ALA A CA 1
ATOM 834 C C . ALA A 1 118 ? -82.347 14.730 33.406 1.00 82.56 118 ALA A C 1
ATOM 836 O O . ALA A 1 118 ? -81.196 14.835 32.986 1.00 82.56 118 ALA A O 1
ATOM 837 N N . ASP A 1 119 ? -82.623 14.076 34.536 1.00 84.62 119 ASP A N 1
ATOM 838 C CA . ASP A 1 119 ? -81.592 13.464 35.384 1.00 84.62 119 ASP A CA 1
ATOM 839 C C . ASP A 1 119 ? -80.817 12.370 34.632 1.00 84.62 119 ASP A C 1
ATOM 841 O O . ASP A 1 119 ? -79.586 12.291 34.713 1.00 84.62 119 ASP A O 1
ATOM 845 N N . LYS A 1 120 ? -81.511 11.552 33.826 1.00 85.69 120 LYS A N 1
ATOM 846 C CA . LYS A 1 120 ? -80.867 10.565 32.939 1.00 85.69 120 LYS A CA 1
ATOM 847 C C . LYS A 1 120 ? -79.982 11.231 31.886 1.00 85.69 120 LYS A C 1
ATOM 849 O O . LYS A 1 120 ? -78.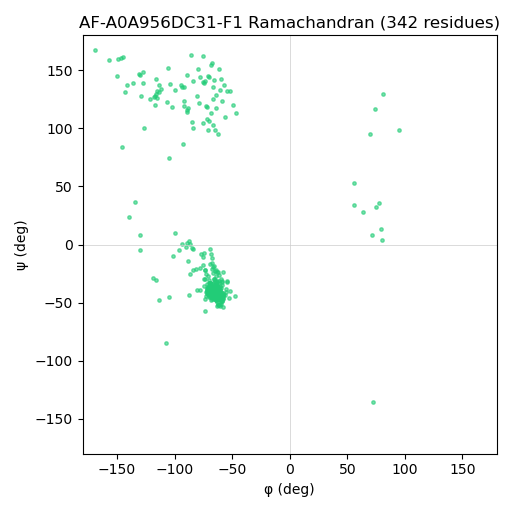887 10.731 31.619 1.00 85.69 120 LYS A O 1
ATOM 854 N N . ALA A 1 121 ? -80.432 12.338 31.296 1.00 84.81 121 ALA A N 1
ATOM 855 C CA . ALA A 1 121 ? -79.658 13.093 30.315 1.00 84.81 121 ALA A CA 1
ATOM 856 C C . ALA A 1 121 ? -78.387 13.687 30.936 1.00 84.81 121 ALA A C 1
ATOM 858 O O . ALA A 1 121 ? -77.304 13.539 30.372 1.00 84.81 121 ALA A O 1
ATOM 859 N N . VAL A 1 122 ? -78.503 14.279 32.125 1.00 85.44 122 VAL A N 1
ATOM 860 C CA . VAL A 1 122 ? -77.383 14.849 32.883 1.00 85.44 122 VAL A CA 1
ATOM 861 C C . VAL A 1 122 ? -76.375 13.764 33.270 1.00 85.44 122 VAL A C 1
ATOM 863 O O . VAL A 1 122 ? -75.180 13.932 33.030 1.00 85.44 122 VAL A O 1
ATOM 866 N N . ALA A 1 123 ? -76.837 12.615 33.774 1.00 86.81 123 ALA A N 1
ATOM 867 C CA . ALA A 1 123 ? -75.965 11.496 34.130 1.00 86.81 123 ALA A CA 1
ATOM 868 C C . ALA A 1 123 ? -75.244 10.887 32.911 1.00 86.81 123 ALA A C 1
ATOM 870 O O . ALA A 1 123 ? -74.084 10.479 33.011 1.00 86.81 123 ALA A O 1
ATOM 871 N N . ALA A 1 124 ? -75.912 10.817 31.756 1.00 84.62 124 ALA A N 1
ATOM 872 C CA . ALA A 1 124 ? -75.296 10.375 30.506 1.00 84.62 124 ALA A CA 1
ATOM 873 C C . ALA A 1 124 ? -74.282 11.402 29.971 1.00 84.62 124 ALA A C 1
ATOM 875 O O . ALA A 1 124 ? -73.204 11.007 29.528 1.00 84.62 124 ALA A O 1
ATOM 876 N N . ALA A 1 125 ? -74.575 12.701 30.086 1.00 83.88 125 ALA A N 1
ATOM 877 C CA . ALA A 1 125 ? -73.657 13.778 29.719 1.00 83.88 125 ALA A CA 1
ATOM 878 C C . ALA A 1 125 ? -72.389 13.778 30.593 1.00 83.88 125 ALA A C 1
ATOM 880 O O . ALA A 1 125 ? -71.285 13.917 30.073 1.00 83.88 125 ALA A O 1
ATOM 881 N N . ASP A 1 126 ? -72.515 13.531 31.901 1.00 86.75 126 ASP A N 1
ATOM 882 C CA . ASP A 1 126 ? -71.359 13.416 32.801 1.00 86.75 126 ASP A CA 1
ATOM 883 C C . ASP A 1 126 ? -70.482 12.199 32.468 1.00 86.75 126 ASP A C 1
ATOM 885 O O . ASP A 1 126 ? -69.253 12.277 32.524 1.00 86.75 126 ASP A O 1
ATOM 889 N N . ARG A 1 127 ? -71.094 11.073 32.073 1.00 83.94 127 ARG A N 1
ATOM 890 C CA . ARG A 1 127 ? -70.351 9.900 31.580 1.00 83.94 127 ARG A CA 1
ATOM 891 C C . ARG A 1 127 ? -69.627 10.198 30.271 1.00 83.94 127 ARG A C 1
ATOM 893 O O . ARG A 1 127 ? -68.465 9.824 30.149 1.00 83.94 127 ARG A O 1
ATOM 900 N N . ALA A 1 128 ? -70.282 10.888 29.339 1.00 83.56 128 ALA A N 1
ATOM 901 C CA . ALA A 1 128 ? -69.684 11.294 28.071 1.00 83.56 128 ALA A CA 1
ATOM 902 C C . ALA A 1 128 ? -68.491 12.238 28.283 1.00 83.56 128 ALA A C 1
ATOM 904 O O . ALA A 1 128 ? -67.413 11.974 27.762 1.00 83.56 128 ALA A O 1
ATOM 905 N N . SER A 1 129 ? -68.635 13.264 29.130 1.00 81.50 129 SER A N 1
ATOM 906 C CA . SER A 1 129 ? -67.539 14.188 29.461 1.00 81.50 129 SER A CA 1
ATOM 907 C C . SER A 1 129 ? -66.372 13.479 30.159 1.00 81.50 129 SER A C 1
ATOM 909 O O . SER A 1 129 ? -65.201 13.750 29.887 1.00 81.50 129 SER A O 1
ATOM 911 N N . LYS A 1 130 ? -66.662 12.514 31.045 1.00 86.81 130 LYS A N 1
ATOM 912 C CA . LYS A 1 130 ? -65.622 11.707 31.698 1.00 86.81 130 LYS A CA 1
ATOM 913 C C . LYS A 1 130 ? -64.851 10.843 30.693 1.00 86.81 130 LYS A C 1
ATOM 915 O O . LYS A 1 130 ? -63.627 10.798 30.774 1.00 86.81 130 LYS A O 1
ATOM 920 N N . ALA A 1 131 ? -65.550 10.191 29.766 1.00 83.50 131 ALA A N 1
ATOM 921 C CA . ALA A 1 131 ? -64.934 9.389 28.711 1.00 83.50 131 ALA A CA 1
ATOM 922 C C . ALA A 1 131 ? -64.129 10.253 27.723 1.00 83.50 131 ALA A C 1
ATOM 924 O O . ALA A 1 131 ? -63.004 9.908 27.384 1.00 83.50 131 ALA A O 1
ATOM 925 N N . ALA A 1 132 ? -64.629 11.437 27.352 1.00 82.81 132 ALA A N 1
ATOM 926 C CA . ALA A 1 132 ? -63.896 12.382 26.506 1.00 82.81 132 ALA A CA 1
ATOM 927 C C . ALA A 1 132 ? -62.584 12.857 27.162 1.00 82.81 132 ALA A C 1
ATOM 929 O O . ALA A 1 132 ? -61.549 12.968 26.504 1.00 82.81 132 ALA A O 1
ATOM 930 N N . LYS A 1 133 ? -62.593 13.084 28.483 1.00 87.31 133 LYS A N 1
ATOM 931 C CA . LYS A 1 133 ? -61.372 13.394 29.244 1.00 87.31 133 LYS A CA 1
ATOM 932 C C . LYS A 1 133 ? -60.403 12.214 29.295 1.00 87.31 133 LYS A C 1
ATOM 934 O O . LYS A 1 133 ? -59.201 12.439 29.171 1.00 87.31 133 LYS A O 1
ATOM 939 N N . ALA A 1 134 ? -60.902 10.985 29.440 1.00 84.75 134 ALA A N 1
ATOM 940 C CA . ALA A 1 134 ? -60.069 9.784 29.379 1.00 84.75 134 ALA A CA 1
ATOM 941 C C . ALA A 1 134 ? -59.372 9.660 28.012 1.00 84.75 134 ALA A C 1
ATOM 943 O O . ALA A 1 134 ? -58.146 9.589 27.976 1.00 84.75 134 ALA A O 1
ATOM 944 N N . ALA A 1 135 ? -60.111 9.847 26.911 1.00 81.31 135 ALA A N 1
ATOM 945 C CA . ALA A 1 135 ? -59.556 9.869 25.556 1.00 81.31 135 ALA A CA 1
ATOM 946 C C . ALA A 1 135 ? -58.477 10.957 25.367 1.00 81.31 135 ALA A C 1
ATOM 948 O O . ALA A 1 135 ? -57.423 10.704 24.785 1.00 81.31 135 ALA A O 1
ATOM 949 N N . SER A 1 136 ? -58.685 12.168 25.908 1.00 80.25 136 SER A N 1
ATOM 950 C CA . SER A 1 136 ? -57.653 13.219 25.868 1.00 80.25 136 SER A CA 1
ATOM 951 C C . SER A 1 136 ? -56.394 12.850 26.660 1.00 80.25 136 SER A C 1
ATOM 953 O O . SER A 1 136 ? -55.284 13.117 26.206 1.00 80.25 136 SER A O 1
ATOM 955 N N . SER A 1 137 ? -56.552 12.178 27.806 1.00 82.00 137 SER A N 1
ATOM 956 C CA . SER A 1 137 ? -55.425 11.726 28.619 1.00 82.00 137 SER A CA 1
ATOM 957 C C . SER A 1 137 ? -54.662 10.578 27.961 1.00 82.00 137 SER A C 1
ATOM 959 O O . SER A 1 137 ? -53.439 10.551 28.075 1.00 82.00 137 SER A O 1
ATOM 961 N N . ALA A 1 138 ? -55.354 9.651 27.298 1.00 79.81 138 ALA A N 1
ATOM 962 C CA . ALA A 1 138 ? -54.739 8.569 26.534 1.00 79.81 138 ALA A CA 1
ATOM 963 C C . ALA A 1 138 ? -53.933 9.128 25.350 1.00 79.81 138 ALA A C 1
ATOM 965 O O . ALA A 1 138 ? -52.785 8.747 25.143 1.00 79.81 138 ALA A O 1
ATOM 966 N N . LYS A 1 139 ? -54.454 10.152 24.660 1.00 81.75 139 LYS A N 1
ATOM 967 C CA . LYS A 1 139 ? -53.713 10.867 23.610 1.00 81.75 139 LYS A CA 1
ATOM 968 C C . LYS A 1 139 ? -52.447 11.556 24.125 1.00 81.75 139 LYS A C 1
ATOM 970 O O . LYS A 1 139 ? -51.410 11.499 23.469 1.00 81.75 139 LYS A O 1
ATOM 975 N N . ASP A 1 140 ? -52.504 12.206 25.286 1.00 81.94 140 ASP A N 1
ATOM 976 C CA . ASP A 1 140 ? -51.312 12.819 25.889 1.00 81.94 140 ASP A CA 1
ATOM 977 C C . ASP A 1 140 ? -50.256 11.760 26.258 1.00 81.94 140 ASP A C 1
ATOM 979 O O . ASP A 1 140 ? -49.055 12.011 26.130 1.00 81.94 140 ASP A O 1
ATOM 983 N N . GLN A 1 141 ? -50.689 10.561 26.668 1.00 79.69 141 GLN A N 1
ATOM 984 C CA . GLN A 1 141 ? -49.802 9.420 26.910 1.00 79.69 141 GLN A CA 1
ATOM 985 C C . GLN A 1 141 ? -49.195 8.884 25.608 1.00 79.69 141 GLN A C 1
ATOM 987 O O . GLN A 1 141 ? -47.979 8.701 25.560 1.00 79.69 141 GLN A O 1
ATOM 992 N N . ALA A 1 142 ? -49.993 8.730 24.547 1.00 74.06 142 ALA A N 1
ATOM 993 C CA . ALA A 1 142 ? -49.522 8.333 23.221 1.00 74.06 142 ALA A CA 1
ATOM 994 C C . ALA A 1 142 ? -48.494 9.336 22.666 1.00 74.06 142 ALA A C 1
ATOM 996 O O . ALA A 1 142 ? -47.409 8.942 22.252 1.00 74.06 142 ALA A O 1
ATOM 997 N N . LEU A 1 143 ? -48.753 10.647 22.771 1.00 77.12 143 LEU A N 1
ATOM 998 C CA . LEU A 1 143 ? -47.814 11.692 22.343 1.00 77.12 143 LEU A CA 1
ATOM 999 C C . LEU A 1 143 ? -46.522 11.689 23.178 1.00 77.12 143 LEU A C 1
ATOM 1001 O O . LEU A 1 143 ? -45.438 11.959 22.663 1.00 77.12 143 LEU A O 1
ATOM 1005 N N . ALA A 1 144 ? -46.608 11.392 24.478 1.00 79.50 144 ALA A N 1
ATOM 1006 C CA . ALA A 1 144 ? -45.434 11.266 25.337 1.00 79.50 144 ALA A CA 1
ATOM 1007 C C . ALA A 1 144 ? -44.612 10.005 25.019 1.00 79.50 144 ALA A C 1
ATOM 1009 O O . ALA A 1 144 ? -43.381 10.062 25.081 1.00 79.50 144 ALA A O 1
ATOM 1010 N N . ALA A 1 145 ? -45.267 8.891 24.682 1.00 74.06 145 ALA A N 1
ATOM 1011 C CA . ALA A 1 145 ? -44.625 7.663 24.222 1.00 74.06 145 ALA A CA 1
ATOM 1012 C C . ALA A 1 145 ? -43.967 7.871 22.852 1.00 74.06 145 ALA A C 1
ATOM 1014 O O . ALA A 1 145 ? -42.786 7.566 22.704 1.00 74.06 145 ALA A O 1
ATOM 1015 N N . GLN A 1 146 ? -44.659 8.521 21.914 1.00 70.62 146 GLN A N 1
ATOM 1016 C CA . GLN A 1 146 ? -44.122 8.875 20.603 1.00 70.62 146 GLN A CA 1
ATOM 1017 C C . GLN A 1 146 ? -42.951 9.849 20.721 1.00 70.62 146 GLN A C 1
ATOM 1019 O O . GLN A 1 146 ? -41.894 9.599 20.168 1.00 70.62 146 GLN A O 1
ATOM 1024 N N . LYS A 1 147 ? -43.037 10.883 21.565 1.00 79.00 147 LYS A N 1
ATOM 1025 C CA . LYS A 1 147 ? -41.900 11.779 21.825 1.00 79.00 147 LYS A CA 1
ATOM 1026 C C . LYS A 1 147 ? -40.711 11.058 22.467 1.00 79.00 147 LYS A C 1
ATOM 1028 O O . LYS A 1 147 ? -39.569 11.451 22.243 1.00 79.00 147 LYS A O 1
ATOM 1033 N N . LYS A 1 148 ? -40.946 10.024 23.284 1.00 74.06 148 LYS A N 1
ATOM 1034 C CA . LYS A 1 148 ? -39.877 9.150 23.792 1.00 74.06 148 LYS A CA 1
ATOM 1035 C C . LYS A 1 148 ? -39.324 8.244 22.696 1.00 74.06 148 LYS A C 1
ATOM 1037 O O . LYS A 1 148 ? -38.119 8.037 22.699 1.00 74.06 148 LYS A O 1
ATOM 1042 N N . ALA A 1 149 ? -40.155 7.738 21.788 1.00 64.50 149 ALA A N 1
ATOM 1043 C CA . ALA A 1 149 ? -39.728 6.970 20.623 1.00 64.50 149 ALA A CA 1
ATOM 1044 C C . ALA A 1 149 ? -38.900 7.841 19.668 1.00 64.50 149 ALA A C 1
ATOM 1046 O O . ALA A 1 149 ? -37.814 7.433 19.285 1.00 64.50 149 ALA A O 1
ATOM 1047 N N . ASP A 1 150 ? -39.333 9.071 19.396 1.00 64.56 150 ASP A N 1
ATOM 1048 C CA . ASP A 1 150 ? -38.626 10.078 18.601 1.00 64.56 150 ASP A CA 1
ATOM 1049 C C . ASP A 1 150 ? -37.354 10.566 19.287 1.00 64.56 150 ASP A C 1
ATOM 1051 O O . ASP A 1 150 ? -36.351 10.804 18.629 1.00 64.56 150 ASP A O 1
ATOM 1055 N N . HIS A 1 151 ? -37.345 10.697 20.617 1.00 63.81 151 HIS A N 1
ATOM 1056 C CA . HIS A 1 151 ? -36.125 11.026 21.350 1.00 63.81 151 HIS A CA 1
ATOM 1057 C C . HIS A 1 151 ? -35.152 9.844 21.384 1.00 63.81 151 HIS A C 1
ATOM 1059 O O . HIS A 1 151 ? -33.963 10.052 21.183 1.00 63.81 151 HIS A O 1
ATOM 1065 N N . ALA A 1 152 ? -35.648 8.616 21.579 1.00 59.41 152 ALA A N 1
ATOM 1066 C CA . ALA A 1 152 ? -34.862 7.389 21.479 1.00 59.41 152 ALA A CA 1
ATOM 1067 C C . ALA A 1 152 ? -34.322 7.188 20.056 1.00 59.41 152 ALA A C 1
ATOM 1069 O O . ALA A 1 152 ? -33.201 6.713 19.891 1.00 59.41 152 ALA A O 1
ATOM 1070 N N . ARG A 1 153 ? -35.092 7.599 19.041 1.00 53.91 153 ARG A N 1
ATOM 1071 C CA . ARG A 1 153 ? -34.659 7.719 17.653 1.00 53.91 153 ARG A CA 1
ATOM 1072 C C . ARG A 1 153 ? -33.639 8.817 17.492 1.00 53.91 153 ARG A C 1
ATOM 1074 O O . ARG A 1 153 ? -32.612 8.494 16.969 1.00 53.91 153 ARG A O 1
ATOM 1081 N N . MET A 1 154 ? -33.790 10.030 18.013 1.00 47.47 154 MET A N 1
ATOM 1082 C CA . MET A 1 154 ? -32.735 11.055 17.939 1.00 47.47 154 MET A CA 1
ATOM 1083 C C . MET A 1 154 ? -31.442 10.633 18.649 1.00 47.47 154 MET A C 1
ATOM 1085 O O . MET A 1 154 ? -30.357 10.983 18.195 1.00 47.47 154 MET A O 1
ATOM 1089 N N . THR A 1 155 ? -31.529 9.854 19.732 1.00 48.94 155 THR A N 1
ATOM 1090 C CA . THR A 1 155 ? -30.345 9.244 20.354 1.00 48.94 155 THR A CA 1
ATOM 1091 C C . THR A 1 155 ? -29.781 8.077 19.537 1.00 48.94 155 THR A C 1
ATOM 1093 O O . THR A 1 155 ? -28.604 7.793 19.677 1.00 48.94 155 THR A O 1
ATOM 1096 N N . HIS A 1 156 ? -30.579 7.443 18.665 1.00 44.25 156 HIS A N 1
ATOM 1097 C CA . HIS A 1 156 ? -30.160 6.390 17.725 1.00 44.25 156 HIS A CA 1
ATOM 1098 C C . HIS A 1 156 ? -29.953 6.858 16.268 1.00 44.25 156 HIS A C 1
ATOM 1100 O O . HIS A 1 156 ? -29.400 6.122 15.471 1.00 44.25 156 HIS A O 1
ATOM 1106 N N . GLU A 1 157 ? -30.335 8.073 15.896 1.00 40.34 157 GLU A N 1
ATOM 1107 C CA . GLU A 1 157 ? -30.084 8.739 14.613 1.00 40.34 157 GLU A CA 1
ATOM 1108 C C . GLU A 1 157 ? -28.751 9.492 14.686 1.00 40.34 157 GLU A C 1
ATOM 1110 O O . GLU A 1 157 ? -28.176 9.829 13.660 1.00 40.34 157 GLU A O 1
ATOM 1115 N N . GLY A 1 158 ? -28.215 9.671 15.900 1.00 37.78 158 GLY A N 1
ATOM 1116 C CA . GLY A 1 158 ? -26.778 9.798 16.143 1.00 37.78 158 GLY A CA 1
ATOM 1117 C C . GLY A 1 158 ? -26.054 8.454 16.328 1.00 37.78 158 GLY A C 1
ATOM 1118 O O . GLY A 1 158 ? -24.852 8.461 16.544 1.00 37.78 158 GLY A O 1
ATOM 1119 N N . GLU A 1 159 ? -26.755 7.317 16.246 1.00 39.16 159 GLU A N 1
ATOM 1120 C CA . GLU A 1 159 ? -26.203 5.957 16.412 1.00 39.16 159 GLU A CA 1
ATOM 1121 C C . GLU A 1 159 ? -26.718 5.018 15.300 1.00 39.16 159 GLU A C 1
ATOM 1123 O O . GLU A 1 159 ? -27.060 3.854 15.514 1.00 39.16 159 GLU A O 1
ATOM 1128 N N . GLY A 1 160 ? -26.847 5.591 14.101 1.00 37.69 160 GLY A N 1
ATOM 1129 C CA . GLY A 1 160 ? -27.085 4.925 12.817 1.00 37.69 160 GLY A CA 1
ATOM 1130 C C . GLY A 1 160 ? -26.103 5.399 11.739 1.00 37.69 160 GLY A C 1
ATOM 1131 O O . GLY A 1 160 ? -26.260 5.045 10.578 1.00 37.69 160 GLY A O 1
ATOM 1132 N N . ASP A 1 161 ? -25.110 6.188 12.156 1.00 44.22 161 ASP A N 1
ATOM 1133 C CA . ASP A 1 161 ? -23.946 6.641 11.390 1.00 44.22 161 ASP A CA 1
ATOM 1134 C C . ASP A 1 161 ? -22.693 6.593 12.298 1.00 44.22 161 ASP A C 1
ATOM 1136 O O . ASP A 1 161 ? -21.720 7.311 12.092 1.00 44.22 161 ASP A O 1
ATOM 1140 N N . GLU A 1 162 ? -22.723 5.759 13.352 1.00 45.50 162 GLU A N 1
ATOM 1141 C CA . GLU A 1 162 ? -21.474 5.203 13.875 1.00 45.50 162 GLU A CA 1
ATOM 1142 C C . GLU A 1 162 ? -21.010 4.251 12.771 1.00 45.50 162 GLU A C 1
ATOM 1144 O O . GLU A 1 162 ? -21.723 3.281 12.479 1.00 45.50 162 GLU A O 1
ATOM 1149 N N . PRO A 1 163 ? -19.889 4.542 12.102 1.00 50.12 163 PRO A N 1
ATOM 1150 C CA . PRO A 1 163 ? -19.418 3.694 11.028 1.00 50.12 163 PRO A CA 1
ATOM 1151 C C . PRO A 1 163 ? -19.298 2.277 11.570 1.00 50.12 163 PRO A C 1
ATOM 1153 O O . PRO A 1 163 ? -18.782 2.073 12.671 1.00 50.12 163 PRO A O 1
ATOM 1156 N N . GLU A 1 164 ? -19.821 1.291 10.841 1.00 57.88 164 GLU A N 1
ATOM 1157 C CA . GLU A 1 164 ? -19.717 -0.102 11.260 1.00 57.88 164 GLU A CA 1
ATOM 1158 C C . GLU A 1 164 ? -18.223 -0.453 11.289 1.00 57.88 164 GLU A C 1
ATOM 1160 O O . GLU A 1 164 ? -17.626 -0.750 10.255 1.00 57.88 164 GLU A O 1
ATOM 1165 N N . LYS A 1 165 ? -17.602 -0.347 12.471 1.00 70.25 165 LYS A N 1
ATOM 1166 C CA . LYS A 1 165 ? -16.177 -0.586 12.687 1.00 70.25 165 LYS A CA 1
ATOM 1167 C C . LYS A 1 165 ? -15.924 -2.070 12.552 1.00 70.25 165 LYS A C 1
ATOM 1169 O O . LYS A 1 165 ? -16.191 -2.863 13.458 1.00 70.25 165 LYS A O 1
ATOM 1174 N N . ARG A 1 166 ? -15.462 -2.471 11.372 1.00 81.38 166 ARG A N 1
ATOM 1175 C CA . ARG A 1 166 ? -15.093 -3.858 11.110 1.00 81.38 166 ARG A CA 1
ATOM 1176 C C . ARG A 1 166 ? -13.612 -4.026 11.406 1.00 81.38 166 ARG A C 1
ATOM 1178 O O . ARG A 1 166 ? -12.818 -3.198 10.968 1.00 81.38 166 ARG A O 1
ATOM 1185 N N . PRO A 1 167 ? -13.197 -5.097 12.104 1.00 85.06 167 PRO A N 1
ATOM 1186 C CA . PRO A 1 167 ? -11.779 -5.369 12.265 1.00 85.06 167 PRO A CA 1
ATOM 1187 C C . PRO A 1 167 ? -11.165 -5.535 10.875 1.00 85.06 167 PRO A C 1
ATOM 1189 O O . PRO A 1 167 ? -11.618 -6.380 10.099 1.00 85.06 167 PRO A O 1
ATOM 1192 N N . ALA A 1 168 ? -10.151 -4.730 10.565 1.00 89.75 168 ALA A N 1
ATOM 1193 C CA . ALA A 1 168 ? -9.502 -4.728 9.259 1.00 89.75 168 ALA A CA 1
ATOM 1194 C C . ALA A 1 168 ? -8.138 -5.421 9.309 1.00 89.75 168 ALA A C 1
ATOM 1196 O O . ALA A 1 168 ? -7.833 -6.270 8.465 1.00 89.75 168 ALA A O 1
ATOM 1197 N N . LEU A 1 169 ? -7.327 -5.110 10.325 1.00 93.31 169 LEU A N 1
ATOM 1198 C CA . LEU A 1 169 ? -6.005 -5.709 10.510 1.00 93.31 169 LEU A CA 1
ATOM 1199 C C . LEU A 1 169 ? -5.526 -5.645 11.964 1.00 93.31 169 LEU A C 1
ATOM 1201 O O . LEU A 1 169 ? -5.968 -4.809 12.747 1.00 93.31 169 LEU A O 1
ATOM 1205 N N . TYR A 1 170 ? -4.575 -6.509 12.317 1.00 95.19 170 TYR A N 1
ATOM 1206 C CA . TYR A 1 170 ? -3.738 -6.312 13.502 1.00 95.19 170 TYR A CA 1
ATOM 1207 C C . TYR A 1 170 ? -2.451 -5.595 13.120 1.00 95.19 170 TYR A C 1
ATOM 1209 O O . TYR A 1 170 ? -1.791 -5.991 12.160 1.00 95.19 170 TYR A O 1
ATOM 1217 N N . LEU A 1 171 ? -2.067 -4.604 13.919 1.00 96.12 171 LEU A N 1
ATOM 1218 C CA . LEU A 1 171 ? -0.836 -3.843 13.776 1.00 96.12 171 LEU A CA 1
ATOM 1219 C C . LEU A 1 171 ? 0.054 -4.058 15.006 1.00 96.12 171 LEU A C 1
ATOM 1221 O O . LEU A 1 171 ? -0.388 -3.888 16.141 1.00 96.12 171 LEU A O 1
ATOM 1225 N N . ALA A 1 172 ? 1.311 -4.433 14.789 1.00 96.75 172 ALA A N 1
ATOM 1226 C CA . ALA A 1 172 ? 2.312 -4.592 15.839 1.00 96.75 172 ALA A CA 1
ATOM 1227 C C . ALA A 1 172 ? 3.474 -3.616 15.627 1.00 96.75 172 ALA A C 1
ATOM 1229 O O . ALA A 1 172 ? 4.061 -3.588 14.549 1.00 96.75 172 ALA A O 1
ATOM 1230 N N . GLU A 1 173 ? 3.806 -2.837 16.657 1.00 96.69 173 GLU A N 1
ATOM 1231 C CA . GLU A 1 173 ? 4.898 -1.854 16.674 1.00 96.69 173 GLU A CA 1
ATOM 1232 C C . GLU A 1 173 ? 6.178 -2.470 17.261 1.00 96.69 173 GLU A C 1
ATOM 1234 O O . GLU A 1 173 ? 6.141 -3.126 18.306 1.00 96.69 173 GLU A O 1
ATOM 1239 N N . TYR A 1 174 ? 7.329 -2.195 16.650 1.00 96.44 174 TYR A N 1
ATOM 1240 C CA . TYR A 1 174 ? 8.660 -2.588 17.113 1.00 96.44 174 TYR A CA 1
ATOM 1241 C C . TYR A 1 174 ? 9.602 -1.376 17.126 1.00 96.44 174 TYR A C 1
ATOM 1243 O O . TYR A 1 174 ? 9.525 -0.504 16.262 1.00 96.44 174 TYR A O 1
ATOM 1251 N N . GLN A 1 175 ? 10.525 -1.337 18.095 1.00 94.69 175 GLN A N 1
ATOM 1252 C CA . GLN A 1 175 ? 11.530 -0.264 18.193 1.00 94.69 175 GLN A CA 1
ATOM 1253 C C . GLN A 1 175 ? 12.763 -0.498 17.316 1.00 94.69 175 GLN A C 1
ATOM 1255 O O . GLN A 1 175 ? 13.496 0.446 17.041 1.00 94.69 175 GLN A O 1
ATOM 1260 N N . THR A 1 176 ? 13.046 -1.747 16.931 1.00 94.56 176 THR A N 1
ATOM 1261 C CA . THR A 1 176 ? 14.272 -2.091 16.201 1.00 94.56 176 THR A CA 1
ATOM 1262 C C . THR A 1 176 ? 13.977 -2.940 14.965 1.00 94.56 176 THR A C 1
ATOM 1264 O O . THR A 1 176 ? 13.054 -3.765 14.986 1.00 94.56 176 THR A O 1
ATOM 1267 N N . PRO A 1 177 ? 14.766 -2.780 13.887 1.00 94.62 177 PRO A N 1
ATOM 1268 C CA . PRO A 1 177 ? 14.589 -3.556 12.664 1.00 94.62 177 PRO A CA 1
ATOM 1269 C C . PRO A 1 177 ? 14.878 -5.050 12.870 1.00 94.62 177 PRO A C 1
ATOM 1271 O O . PRO A 1 177 ? 14.263 -5.889 12.215 1.00 94.62 177 PRO A O 1
ATOM 1274 N N . GLU A 1 178 ? 15.769 -5.414 13.798 1.00 94.25 178 GLU A N 1
ATOM 1275 C CA . GLU A 1 178 ? 16.070 -6.815 14.111 1.00 94.25 178 GLU A CA 1
ATOM 1276 C C . GLU A 1 178 ? 14.870 -7.513 14.758 1.00 94.25 178 GLU A C 1
ATOM 1278 O O . GLU A 1 178 ? 14.540 -8.639 14.382 1.00 94.25 178 GLU A O 1
ATOM 1283 N N . ALA A 1 179 ? 14.182 -6.831 15.682 1.00 95.06 179 ALA A N 1
ATOM 1284 C CA . ALA A 1 179 ? 12.982 -7.360 16.323 1.00 95.06 179 ALA A CA 1
ATOM 1285 C C . ALA A 1 179 ? 11.859 -7.570 15.297 1.00 95.06 179 ALA A C 1
ATOM 1287 O O . ALA A 1 179 ? 11.213 -8.620 15.297 1.00 95.06 179 ALA A O 1
ATOM 1288 N N . LEU A 1 180 ? 11.687 -6.621 14.368 1.00 96.38 180 LEU A N 1
ATOM 1289 C CA . LEU A 1 180 ? 10.755 -6.766 13.251 1.00 96.38 180 LEU A CA 1
ATOM 1290 C C . LEU A 1 180 ? 11.124 -7.966 12.362 1.00 96.38 180 LEU A C 1
ATOM 1292 O O . LEU A 1 180 ? 10.255 -8.763 12.019 1.00 96.38 180 LEU A O 1
ATOM 1296 N N . ALA A 1 181 ? 12.399 -8.135 12.006 1.00 95.62 181 ALA A N 1
ATOM 1297 C CA . ALA A 1 181 ? 12.838 -9.242 11.156 1.00 95.62 181 ALA A CA 1
ATOM 1298 C C . ALA A 1 181 ? 12.643 -10.617 11.829 1.00 95.62 181 ALA A C 1
ATOM 1300 O O . ALA A 1 181 ? 12.294 -11.596 11.165 1.00 95.62 181 ALA A O 1
ATOM 1301 N N . GLU A 1 182 ? 12.844 -10.720 13.144 1.00 95.62 182 GLU A N 1
ATOM 1302 C CA . GLU A 1 182 ? 12.531 -11.936 13.905 1.00 95.62 182 GLU A CA 1
ATOM 1303 C C . GLU A 1 182 ? 11.024 -12.209 13.977 1.00 95.62 182 GLU A C 1
ATOM 1305 O O . GLU A 1 182 ? 10.599 -13.361 13.837 1.00 95.62 182 GLU A O 1
ATOM 1310 N N . ALA A 1 183 ? 10.212 -11.164 14.148 1.00 96.00 183 ALA A N 1
ATOM 1311 C CA . ALA A 1 183 ? 8.759 -11.268 14.100 1.00 96.00 183 ALA A CA 1
ATOM 1312 C C . ALA A 1 183 ? 8.273 -11.728 12.718 1.00 96.00 183 ALA A C 1
ATOM 1314 O O . ALA A 1 183 ? 7.494 -12.678 12.632 1.00 96.00 183 ALA A O 1
ATOM 1315 N N . ALA A 1 184 ? 8.805 -11.142 11.643 1.00 96.62 184 ALA A N 1
ATOM 1316 C CA . ALA A 1 184 ? 8.499 -11.504 10.262 1.00 96.62 184 ALA A CA 1
ATOM 1317 C C . ALA A 1 184 ? 8.776 -12.991 9.987 1.00 96.62 184 ALA A C 1
ATOM 1319 O O . ALA A 1 184 ? 7.923 -13.681 9.430 1.00 96.62 184 ALA A O 1
ATOM 1320 N N . LYS A 1 185 ? 9.910 -13.531 10.464 1.00 96.00 185 LYS A N 1
ATOM 1321 C CA . LYS A 1 185 ? 10.209 -14.974 10.360 1.00 96.00 185 LYS A CA 1
ATOM 1322 C C . LYS A 1 185 ? 9.150 -15.825 11.057 1.00 96.00 185 LYS A C 1
ATOM 1324 O O . LYS A 1 185 ? 8.676 -16.793 10.476 1.00 96.00 185 LYS A O 1
ATOM 1329 N N . LYS A 1 186 ? 8.748 -15.461 12.279 1.00 95.50 186 LYS A N 1
ATOM 1330 C CA . LYS A 1 186 ? 7.722 -16.198 13.037 1.00 95.50 186 LYS A CA 1
ATOM 1331 C C . LYS A 1 186 ? 6.354 -16.158 12.352 1.00 95.50 186 LYS A C 1
ATOM 1333 O O . LYS A 1 186 ? 5.676 -17.182 12.307 1.00 95.50 186 LYS A O 1
ATOM 1338 N N . VAL A 1 187 ? 5.954 -15.006 11.812 1.00 95.38 187 VAL A N 1
ATOM 1339 C CA . VAL A 1 187 ? 4.677 -14.844 11.093 1.00 95.38 187 VAL A CA 1
ATOM 1340 C C . VAL A 1 187 ? 4.685 -15.643 9.787 1.00 95.38 187 VAL A C 1
ATOM 1342 O O . VAL A 1 187 ? 3.741 -16.392 9.518 1.00 95.38 187 VAL A O 1
ATOM 1345 N N . ARG A 1 188 ? 5.788 -15.586 9.033 1.00 94.44 188 ARG A N 1
ATOM 1346 C CA . ARG A 1 188 ? 6.019 -16.426 7.851 1.00 94.44 188 ARG A CA 1
ATOM 1347 C C . ARG A 1 188 ? 5.959 -17.916 8.187 1.00 94.44 188 ARG A C 1
ATOM 1349 O O . ARG A 1 188 ? 5.291 -18.667 7.486 1.00 94.44 188 ARG A O 1
ATOM 1356 N N . ASP A 1 189 ? 6.630 -18.354 9.251 1.00 94.56 189 ASP A N 1
ATOM 1357 C CA . ASP A 1 189 ? 6.700 -19.770 9.639 1.00 94.56 189 ASP A CA 1
ATOM 1358 C C . ASP A 1 189 ? 5.353 -20.288 10.185 1.00 94.56 189 ASP A C 1
ATOM 1360 O O . ASP A 1 189 ? 5.026 -21.465 10.025 1.00 94.56 189 ASP A O 1
ATOM 1364 N N . ALA A 1 190 ? 4.518 -19.409 10.755 1.00 93.19 190 ALA A N 1
ATOM 1365 C CA . ALA A 1 190 ? 3.111 -19.697 11.054 1.00 93.19 190 ALA A CA 1
ATOM 1366 C C . ALA A 1 190 ? 2.245 -19.821 9.775 1.00 93.19 190 ALA A C 1
ATOM 1368 O O . ALA A 1 190 ? 1.154 -20.410 9.782 1.00 93.19 190 ALA A O 1
ATOM 1369 N N . GLY A 1 191 ? 2.766 -19.333 8.648 1.00 93.06 191 GLY A N 1
ATOM 1370 C CA . GLY A 1 191 ? 2.224 -19.480 7.305 1.00 93.06 191 GLY A CA 1
ATOM 1371 C C . GLY A 1 191 ? 1.047 -18.562 7.016 1.00 93.06 191 GLY A C 1
ATOM 1372 O O . GLY A 1 191 ? 0.115 -19.018 6.360 1.00 93.06 191 GLY A O 1
ATOM 1373 N N . TYR A 1 192 ? 1.074 -17.341 7.552 1.00 93.50 192 TYR A N 1
ATOM 1374 C CA . TYR A 1 192 ? 0.227 -16.246 7.076 1.00 93.50 192 TYR A CA 1
ATOM 1375 C C . TYR A 1 192 ? 0.724 -15.791 5.697 1.00 93.50 192 TYR A C 1
ATOM 1377 O O . TYR A 1 192 ? 1.929 -15.794 5.432 1.00 93.50 192 TYR A O 1
ATOM 1385 N N . GLU A 1 193 ? -0.195 -15.387 4.828 1.00 91.44 193 GLU A N 1
ATOM 1386 C CA . GLU A 1 193 ? 0.069 -14.952 3.452 1.00 91.44 193 GLU A CA 1
ATOM 1387 C C . GLU A 1 193 ? -0.286 -13.477 3.207 1.00 91.44 193 GLU A C 1
ATOM 1389 O O . GLU A 1 193 ? 0.364 -12.831 2.387 1.00 91.44 193 GLU A O 1
ATOM 1394 N N . LYS A 1 194 ? -1.286 -12.925 3.909 1.00 92.56 194 LYS A N 1
ATOM 1395 C CA . LYS A 1 194 ? -1.741 -11.529 3.776 1.00 92.56 194 LYS A CA 1
ATOM 1396 C C . LYS A 1 194 ? -1.271 -10.678 4.947 1.00 92.56 194 LYS A C 1
ATOM 1398 O O . LYS A 1 194 ? -2.025 -10.326 5.855 1.00 92.56 194 LYS A O 1
ATOM 1403 N N . TRP A 1 195 ? 0.013 -10.370 4.928 1.00 94.69 195 TRP A N 1
ATOM 1404 C CA . TRP A 1 195 ? 0.652 -9.513 5.912 1.00 94.69 195 TRP A CA 1
ATOM 1405 C C . TRP A 1 195 ? 1.811 -8.763 5.265 1.00 94.69 195 TRP A C 1
ATOM 1407 O O . TRP A 1 195 ? 2.313 -9.167 4.215 1.00 94.69 195 TRP A O 1
ATOM 1417 N N . ASP A 1 196 ? 2.217 -7.665 5.890 1.00 94.69 196 ASP A N 1
ATOM 1418 C CA . ASP A 1 196 ? 3.285 -6.809 5.382 1.00 94.69 196 ASP A CA 1
ATOM 1419 C C . ASP A 1 196 ? 4.083 -6.178 6.529 1.00 94.69 196 ASP A C 1
ATOM 1421 O O . ASP A 1 196 ? 3.616 -6.110 7.673 1.00 94.69 196 ASP A O 1
ATOM 1425 N N . CYS A 1 197 ? 5.292 -5.722 6.218 1.00 95.69 197 CYS A N 1
ATOM 1426 C CA . CYS A 1 197 ? 6.165 -5.005 7.136 1.00 95.69 197 CYS A CA 1
ATOM 1427 C C . CYS A 1 197 ? 6.375 -3.572 6.646 1.00 95.69 197 CYS A C 1
ATOM 1429 O O . CYS A 1 197 ? 6.841 -3.347 5.532 1.00 95.69 197 CYS A O 1
ATOM 1431 N N . HIS A 1 198 ? 6.101 -2.602 7.514 1.00 95.19 198 HIS A N 1
ATOM 1432 C CA . HIS A 1 198 ? 6.251 -1.180 7.215 1.00 95.19 198 HIS A CA 1
ATOM 1433 C C . HIS A 1 198 ? 7.474 -0.645 7.942 1.00 95.19 198 HIS A C 1
ATOM 1435 O O . HIS A 1 198 ? 7.591 -0.758 9.165 1.00 95.19 198 HIS A O 1
ATOM 1441 N N . THR A 1 199 ? 8.403 -0.088 7.174 1.00 95.81 199 THR A N 1
ATOM 1442 C CA . THR A 1 199 ? 9.698 0.373 7.672 1.00 95.81 199 THR A CA 1
ATOM 1443 C C . THR A 1 199 ? 10.034 1.744 7.085 1.00 95.81 199 THR A C 1
ATOM 1445 O O . THR A 1 199 ? 9.868 1.913 5.874 1.00 95.81 199 THR A O 1
ATOM 1448 N N . PRO A 1 200 ? 10.594 2.682 7.870 1.00 94.62 200 PRO A N 1
ATOM 1449 C CA . PRO A 1 200 ? 10.929 4.027 7.391 1.00 94.62 200 PRO A CA 1
ATOM 1450 C C . PRO A 1 200 ? 12.065 4.022 6.359 1.00 94.62 200 PRO A C 1
ATOM 1452 O O . PRO A 1 200 ? 12.216 4.950 5.567 1.00 94.62 200 PRO A O 1
ATOM 1455 N N . TYR A 1 201 ? 12.868 2.957 6.342 1.00 94.19 201 TYR A N 1
ATOM 1456 C CA . TYR A 1 201 ? 13.965 2.755 5.405 1.00 94.19 201 TYR A CA 1
ATOM 1457 C C . TYR A 1 201 ? 14.107 1.272 5.032 1.00 94.19 201 TYR A C 1
ATOM 1459 O O . TYR A 1 201 ? 13.627 0.408 5.766 1.00 94.19 201 TYR A O 1
ATOM 1467 N N . PRO A 1 202 ? 14.798 0.944 3.925 1.00 93.31 202 PRO A N 1
ATOM 1468 C CA . PRO A 1 202 ? 15.019 -0.443 3.526 1.00 93.31 202 PRO A CA 1
ATOM 1469 C C . PRO A 1 202 ? 15.862 -1.210 4.552 1.00 93.31 202 PRO A C 1
ATOM 1471 O O . PRO A 1 202 ? 17.034 -0.897 4.767 1.00 93.31 202 PRO A O 1
ATOM 1474 N N . VAL A 1 203 ? 15.282 -2.249 5.152 1.00 94.06 203 VAL A N 1
ATOM 1475 C CA . VAL A 1 203 ? 15.982 -3.143 6.083 1.00 94.06 203 VAL A CA 1
ATOM 1476 C C . VAL A 1 203 ? 16.567 -4.326 5.310 1.00 94.06 203 VAL A C 1
ATOM 1478 O O . VAL A 1 203 ? 15.843 -5.105 4.690 1.00 94.06 203 VAL A O 1
ATOM 1481 N N . HIS A 1 204 ? 17.891 -4.478 5.342 1.00 91.75 204 HIS A N 1
ATOM 1482 C CA . HIS A 1 204 ? 18.575 -5.574 4.654 1.00 91.75 204 HIS A CA 1
ATOM 1483 C C . HIS A 1 204 ? 18.181 -6.943 5.231 1.00 91.75 204 HIS A C 1
ATOM 1485 O O . HIS A 1 204 ? 18.291 -7.165 6.435 1.00 91.75 204 HIS A O 1
ATOM 1491 N N . GLY A 1 205 ? 17.767 -7.875 4.367 1.00 91.56 205 GLY A N 1
ATOM 1492 C CA . GLY A 1 205 ? 17.382 -9.235 4.757 1.00 91.56 205 GLY A CA 1
ATOM 1493 C C . GLY A 1 205 ? 15.963 -9.358 5.318 1.00 91.56 205 GLY A C 1
ATOM 1494 O O . GLY A 1 205 ? 15.571 -10.449 5.739 1.00 91.56 205 GLY A O 1
ATOM 1495 N N . LEU A 1 206 ? 15.181 -8.271 5.336 1.00 94.44 206 LEU A N 1
ATOM 1496 C CA . LEU A 1 206 ? 13.762 -8.327 5.688 1.00 94.44 206 LEU A CA 1
ATOM 1497 C C . LEU A 1 206 ? 12.952 -9.075 4.619 1.00 94.44 206 LEU A C 1
ATOM 1499 O O . LEU A 1 206 ? 12.054 -9.838 4.952 1.00 94.44 206 LEU A O 1
ATOM 1503 N N . ASP A 1 207 ? 13.322 -8.934 3.351 1.00 92.94 207 ASP A N 1
ATOM 1504 C CA . ASP A 1 207 ? 12.787 -9.692 2.220 1.00 92.94 207 ASP A CA 1
ATOM 1505 C C . ASP A 1 207 ? 12.966 -11.210 2.392 1.00 92.94 207 ASP A C 1
ATOM 1507 O O . ASP A 1 207 ? 12.004 -11.971 2.243 1.00 92.94 207 ASP A O 1
ATOM 1511 N N . ASP A 1 208 ? 14.160 -11.647 2.797 1.00 93.00 208 ASP A N 1
ATOM 1512 C CA . ASP A 1 208 ? 14.444 -13.049 3.127 1.00 93.00 208 ASP A CA 1
ATOM 1513 C C . ASP A 1 208 ? 13.690 -13.504 4.390 1.00 93.00 208 ASP A C 1
ATOM 1515 O O . ASP A 1 208 ? 13.185 -14.631 4.464 1.00 93.00 208 ASP A O 1
ATOM 1519 N N . ALA A 1 209 ? 13.579 -12.630 5.397 1.00 94.31 209 ALA A N 1
ATOM 1520 C CA . ALA A 1 209 ? 12.820 -12.896 6.619 1.00 94.31 209 ALA A CA 1
ATOM 1521 C C . ALA A 1 209 ? 11.322 -13.091 6.334 1.00 94.31 209 ALA A C 1
ATOM 1523 O O . ALA A 1 209 ? 10.722 -14.025 6.866 1.00 94.31 209 ALA A O 1
ATOM 1524 N N . MET A 1 210 ? 10.752 -12.278 5.444 1.00 94.12 210 MET A N 1
ATOM 1525 C CA . MET A 1 210 ? 9.377 -12.391 4.956 1.00 94.12 210 MET A CA 1
ATOM 1526 C C . MET A 1 210 ? 9.187 -13.560 3.982 1.00 94.12 210 MET A C 1
ATOM 1528 O O . MET A 1 210 ? 8.082 -14.075 3.840 1.00 94.12 210 MET A O 1
ATOM 1532 N N . GLY A 1 211 ? 10.260 -14.032 3.340 1.00 92.50 211 GLY A N 1
ATOM 1533 C CA . GLY A 1 211 ? 10.195 -15.099 2.340 1.00 92.50 211 GLY A CA 1
ATOM 1534 C C . GLY A 1 211 ? 9.637 -14.621 0.998 1.00 92.50 211 GLY A C 1
ATOM 1535 O O . GLY A 1 211 ? 8.957 -15.378 0.299 1.00 92.50 211 GLY A O 1
ATOM 1536 N N . LEU A 1 212 ? 9.899 -13.361 0.641 1.00 91.62 212 LEU A N 1
ATOM 1537 C CA . LEU A 1 212 ? 9.425 -12.778 -0.608 1.00 91.62 212 LEU A CA 1
ATOM 1538 C C . LEU A 1 212 ? 10.147 -13.387 -1.813 1.00 91.62 212 LEU A C 1
ATOM 1540 O O . LEU A 1 212 ? 11.334 -13.706 -1.793 1.00 91.62 212 LEU A O 1
ATOM 1544 N N . LYS A 1 213 ? 9.407 -13.541 -2.912 1.00 91.38 213 LYS A N 1
ATOM 1545 C CA . LYS A 1 213 ? 9.972 -13.986 -4.189 1.00 91.38 213 LYS A CA 1
ATOM 1546 C C . LYS A 1 213 ? 10.659 -12.811 -4.891 1.00 91.38 213 LYS A C 1
ATOM 1548 O O . LYS A 1 213 ? 10.193 -11.678 -4.761 1.00 91.38 213 LYS A O 1
ATOM 1553 N N . PRO A 1 214 ? 11.691 -13.067 -5.715 1.00 88.69 214 PRO A N 1
ATOM 1554 C CA . PRO A 1 214 ? 12.313 -12.017 -6.509 1.00 88.69 214 PRO A CA 1
ATOM 1555 C C . PRO A 1 214 ? 11.281 -11.327 -7.408 1.00 88.69 214 PRO A C 1
ATOM 1557 O O . PRO A 1 214 ? 10.434 -11.972 -8.038 1.00 88.69 214 PRO A O 1
ATOM 1560 N N . THR A 1 215 ? 11.363 -9.998 -7.467 1.00 90.19 215 THR A N 1
ATOM 1561 C CA . THR A 1 215 ? 10.437 -9.176 -8.250 1.00 90.19 215 THR A CA 1
ATOM 1562 C C . THR A 1 215 ? 10.577 -9.428 -9.753 1.00 90.19 215 THR A C 1
ATOM 1564 O O . THR A 1 215 ? 11.674 -9.586 -10.290 1.00 90.19 215 THR A O 1
ATOM 1567 N N . LYS A 1 216 ? 9.443 -9.425 -10.462 1.00 92.56 216 LYS A N 1
ATOM 1568 C CA . LYS A 1 216 ? 9.383 -9.576 -11.926 1.00 92.56 216 LYS A CA 1
ATOM 1569 C C . LYS A 1 216 ? 9.511 -8.245 -12.672 1.00 92.56 216 LYS A C 1
ATOM 1571 O O . LYS A 1 216 ? 9.433 -8.231 -13.899 1.00 92.56 216 LYS A O 1
ATOM 1576 N N . ILE A 1 217 ? 9.721 -7.134 -11.961 1.00 93.94 217 ILE A N 1
ATOM 1577 C CA . ILE A 1 217 ? 9.767 -5.797 -12.564 1.00 93.94 217 ILE A CA 1
ATOM 1578 C C . ILE A 1 217 ? 10.876 -5.667 -13.614 1.00 93.94 217 ILE A C 1
ATOM 1580 O O . ILE A 1 217 ? 10.635 -5.113 -14.679 1.00 93.94 217 ILE A O 1
ATOM 1584 N N . GLY A 1 218 ? 12.041 -6.286 -13.388 1.00 93.19 218 GLY A N 1
ATOM 1585 C CA . GLY A 1 218 ? 13.148 -6.255 -14.348 1.00 93.19 218 GLY A CA 1
ATOM 1586 C C . GLY A 1 218 ? 12.795 -6.884 -15.701 1.00 93.19 218 GLY A C 1
ATOM 1587 O O . GLY A 1 218 ? 13.261 -6.421 -16.739 1.00 93.19 218 GLY A O 1
ATOM 1588 N N . PHE A 1 219 ? 11.916 -7.891 -15.717 1.00 95.12 219 PHE A N 1
ATOM 1589 C CA . PHE A 1 219 ? 11.436 -8.493 -16.961 1.00 95.12 219 PHE A CA 1
ATOM 1590 C C . PHE A 1 219 ? 10.486 -7.556 -17.720 1.00 95.12 219 PHE A C 1
ATOM 1592 O O . PHE A 1 219 ? 10.567 -7.453 -18.943 1.00 95.12 219 PHE A O 1
ATOM 1599 N N . VAL A 1 220 ? 9.630 -6.825 -16.999 1.00 95.88 220 VAL A N 1
ATOM 1600 C CA . VAL A 1 220 ? 8.758 -5.794 -17.585 1.00 95.88 220 VAL A CA 1
ATOM 1601 C C . VAL A 1 220 ? 9.598 -4.671 -18.195 1.00 95.88 220 VAL A C 1
ATOM 1603 O O . VAL A 1 220 ? 9.379 -4.306 -19.350 1.00 95.88 220 VAL A O 1
ATOM 1606 N N . SER A 1 221 ? 10.607 -4.186 -17.466 1.00 96.56 221 SER A N 1
ATOM 1607 C CA . SER A 1 221 ? 11.561 -3.186 -17.956 1.00 96.56 221 SER A CA 1
ATOM 1608 C C . SER A 1 221 ? 12.289 -3.665 -19.212 1.00 96.56 221 SER A C 1
ATOM 1610 O O . SER A 1 221 ? 12.410 -2.915 -20.176 1.00 96.56 221 SER A O 1
ATOM 1612 N N . PHE A 1 222 ? 12.726 -4.928 -19.237 1.00 96.56 222 PHE A N 1
ATOM 1613 C CA . PHE A 1 222 ? 13.402 -5.510 -20.394 1.00 96.56 222 PHE A CA 1
ATOM 1614 C C . PHE A 1 222 ? 12.504 -5.550 -21.635 1.00 96.56 222 PHE A C 1
ATOM 1616 O O . PHE A 1 222 ? 12.927 -5.128 -22.710 1.00 96.56 222 PHE A O 1
ATOM 1623 N N . ILE A 1 223 ? 11.252 -6.003 -21.498 1.00 97.25 223 ILE A N 1
ATOM 1624 C CA . ILE A 1 223 ? 10.297 -6.012 -22.615 1.00 97.25 223 ILE A CA 1
ATOM 1625 C C . ILE A 1 223 ? 10.043 -4.588 -23.114 1.00 97.25 223 ILE A C 1
ATOM 1627 O O . ILE A 1 223 ? 10.069 -4.360 -24.320 1.00 97.25 223 ILE A O 1
ATOM 1631 N N . ALA A 1 224 ? 9.842 -3.631 -22.206 1.00 97.12 224 ALA A N 1
ATOM 1632 C CA . ALA A 1 224 ? 9.612 -2.235 -22.564 1.00 97.12 224 ALA A CA 1
ATOM 1633 C C . ALA A 1 224 ? 10.823 -1.592 -23.269 1.00 97.12 224 ALA A C 1
ATOM 1635 O O . ALA A 1 224 ? 10.665 -0.814 -24.209 1.00 97.12 224 ALA A O 1
ATOM 1636 N N . GLY A 1 225 ? 12.044 -1.957 -22.872 1.00 97.31 225 GLY A N 1
ATOM 1637 C CA . GLY A 1 225 ? 13.257 -1.553 -23.580 1.00 97.31 225 GLY A CA 1
ATOM 1638 C C . GLY A 1 225 ? 13.350 -2.167 -24.973 1.00 97.31 225 GLY A C 1
ATOM 1639 O O . GLY A 1 225 ? 13.618 -1.462 -25.942 1.00 97.31 225 GLY A O 1
ATOM 1640 N N . MET A 1 226 ? 13.056 -3.462 -25.110 1.00 97.75 226 MET A N 1
ATOM 1641 C CA . MET A 1 226 ? 13.057 -4.138 -26.410 1.00 97.75 226 MET A CA 1
ATOM 1642 C C . MET A 1 226 ? 12.012 -3.562 -27.371 1.00 97.75 226 MET A C 1
ATOM 1644 O O . MET A 1 226 ? 12.295 -3.416 -28.561 1.00 97.75 226 MET A O 1
ATOM 1648 N N . THR A 1 227 ? 10.827 -3.192 -26.880 1.00 97.12 227 THR A N 1
ATOM 1649 C CA . THR A 1 227 ? 9.814 -2.507 -27.697 1.00 97.12 227 THR A CA 1
ATOM 1650 C C . THR A 1 227 ? 10.238 -1.079 -28.048 1.00 97.12 227 THR A C 1
ATOM 1652 O O . THR A 1 227 ? 10.000 -0.644 -29.175 1.00 97.12 227 THR A O 1
ATOM 1655 N N . GLY A 1 228 ? 10.927 -0.367 -27.150 1.00 97.00 228 GLY A N 1
ATOM 1656 C CA . GLY A 1 228 ? 11.551 0.936 -27.425 1.00 97.00 228 GLY A CA 1
ATOM 1657 C C . GLY A 1 228 ? 12.608 0.872 -28.521 1.00 97.00 228 GLY A C 1
ATOM 1658 O O . GLY A 1 228 ? 12.564 1.641 -29.478 1.00 97.00 228 GLY A O 1
ATOM 1659 N N . LEU A 1 229 ? 13.501 -0.112 -28.452 1.00 96.81 229 LEU A N 1
ATOM 1660 C CA . LEU A 1 229 ? 14.512 -0.326 -29.481 1.00 96.81 229 LEU A CA 1
ATOM 1661 C C . LEU A 1 229 ? 13.875 -0.703 -30.823 1.00 96.81 229 LEU A C 1
ATOM 1663 O O . LEU A 1 229 ? 14.207 -0.119 -31.855 1.00 96.81 229 LEU A O 1
ATOM 1667 N N . ALA A 1 230 ? 12.940 -1.657 -30.815 1.00 96.69 230 ALA A N 1
ATOM 1668 C CA . ALA A 1 230 ? 12.259 -2.101 -32.026 1.00 96.69 230 ALA A CA 1
ATOM 1669 C C . ALA A 1 230 ? 11.475 -0.956 -32.680 1.00 96.69 230 ALA A C 1
ATOM 1671 O O . ALA A 1 230 ? 11.585 -0.754 -33.888 1.00 96.69 230 ALA A O 1
ATOM 1672 N N . SER A 1 231 ? 10.733 -0.170 -31.895 1.00 96.50 231 SER A N 1
ATOM 1673 C CA . SER A 1 231 ? 9.993 0.987 -32.408 1.00 96.50 231 SER A CA 1
ATOM 1674 C C . SER A 1 231 ? 10.917 2.063 -32.979 1.00 96.50 231 SER A C 1
ATOM 1676 O O . SER A 1 231 ? 10.618 2.582 -34.052 1.00 96.50 231 SER A O 1
ATOM 1678 N N . ALA A 1 232 ? 12.069 2.336 -32.358 1.00 95.50 232 ALA A N 1
ATOM 1679 C CA . ALA A 1 232 ? 13.037 3.297 -32.887 1.00 95.50 232 ALA A CA 1
ATOM 1680 C C . ALA A 1 232 ? 13.617 2.850 -34.231 1.00 95.50 232 ALA A C 1
ATOM 1682 O O . ALA A 1 232 ? 13.640 3.627 -35.185 1.00 95.50 232 ALA A O 1
ATOM 1683 N N . VAL A 1 233 ? 14.053 1.589 -34.320 1.00 93.00 233 VAL A N 1
ATOM 1684 C CA . VAL A 1 233 ? 14.590 1.009 -35.559 1.00 93.00 233 VAL A CA 1
ATOM 1685 C C . VAL A 1 233 ? 13.538 1.054 -36.663 1.00 93.00 233 VAL A C 1
ATOM 1687 O O . VAL A 1 233 ? 13.826 1.515 -37.767 1.00 93.00 233 VAL A O 1
ATOM 1690 N N . LEU A 1 234 ? 12.314 0.610 -36.363 1.00 93.62 234 LEU A N 1
ATOM 1691 C CA . LEU A 1 234 ? 11.214 0.591 -37.323 1.00 93.62 234 LEU A CA 1
ATOM 1692 C C . LEU A 1 234 ? 10.857 2.001 -37.793 1.00 93.62 234 LEU A C 1
ATOM 1694 O O . LEU A 1 234 ? 10.764 2.218 -38.995 1.00 93.62 234 LEU A O 1
ATOM 1698 N N . MET A 1 235 ? 10.714 2.960 -36.877 1.00 94.06 235 MET A N 1
ATOM 1699 C CA . MET A 1 235 ? 10.377 4.348 -37.199 1.00 94.06 235 MET A CA 1
ATOM 1700 C C . MET A 1 235 ? 11.442 4.986 -38.094 1.00 94.06 235 MET A C 1
ATOM 1702 O O . MET A 1 235 ? 11.122 5.501 -39.164 1.00 94.06 235 MET A O 1
ATOM 1706 N N . ILE A 1 236 ? 12.713 4.923 -37.689 1.00 92.19 236 ILE A N 1
ATOM 1707 C CA . ILE A 1 236 ? 13.805 5.564 -38.429 1.00 92.19 236 ILE A CA 1
ATOM 1708 C C . ILE A 1 236 ? 13.960 4.928 -39.811 1.00 92.19 236 ILE A C 1
ATOM 1710 O O . ILE A 1 236 ? 14.092 5.641 -40.807 1.00 92.19 236 ILE A O 1
ATOM 1714 N N . GLN A 1 237 ? 13.921 3.595 -39.892 1.00 88.62 237 GLN A N 1
ATOM 1715 C CA . GLN A 1 237 ? 14.103 2.898 -41.160 1.00 88.62 237 GLN A CA 1
ATOM 1716 C C . GLN A 1 237 ? 12.906 3.087 -42.095 1.00 88.62 237 GLN A C 1
ATOM 1718 O O . GLN A 1 237 ? 13.100 3.254 -43.298 1.00 88.62 237 GLN A O 1
ATOM 1723 N N . PHE A 1 238 ? 11.687 3.120 -41.553 1.00 90.25 238 PHE A N 1
ATOM 1724 C CA . PHE A 1 238 ? 10.485 3.422 -42.322 1.00 90.25 238 PHE A CA 1
ATOM 1725 C C . PHE A 1 238 ? 10.572 4.821 -42.941 1.00 90.25 238 PHE A C 1
ATOM 1727 O O . PHE A 1 238 ? 10.450 4.961 -44.157 1.00 90.25 238 PHE A O 1
ATOM 1734 N N . MET A 1 239 ? 10.878 5.840 -42.134 1.00 89.94 239 MET A N 1
ATOM 1735 C CA . MET A 1 239 ? 10.919 7.231 -42.594 1.00 89.94 239 MET A CA 1
ATOM 1736 C C . MET A 1 239 ? 12.067 7.490 -43.581 1.00 89.94 239 MET A C 1
ATOM 1738 O O . MET A 1 239 ? 11.861 8.108 -44.622 1.00 89.94 239 MET A O 1
ATOM 1742 N N . ASN A 1 240 ? 13.271 6.986 -43.288 1.00 85.88 240 ASN A N 1
ATOM 1743 C CA . ASN A 1 240 ? 14.473 7.283 -44.073 1.00 85.88 240 ASN A CA 1
ATOM 1744 C C . ASN A 1 240 ? 14.609 6.441 -45.357 1.00 85.88 240 ASN A C 1
ATOM 1746 O O . ASN A 1 240 ? 15.372 6.808 -46.250 1.00 85.88 240 ASN A O 1
ATOM 1750 N N . ASN A 1 241 ? 13.933 5.289 -45.448 1.00 84.25 241 ASN A N 1
ATOM 1751 C CA . ASN A 1 241 ? 14.110 4.355 -46.567 1.00 84.25 241 ASN A CA 1
ATOM 1752 C C . ASN A 1 241 ? 12.843 4.100 -47.392 1.00 84.25 241 ASN A C 1
ATOM 1754 O O . ASN A 1 241 ? 12.966 3.791 -48.575 1.00 84.25 241 ASN A O 1
ATOM 1758 N N . TRP A 1 242 ? 11.651 4.192 -46.798 1.00 85.38 242 TRP A N 1
ATOM 1759 C CA . TRP A 1 242 ? 10.400 3.883 -47.497 1.00 85.38 242 TRP A CA 1
ATOM 1760 C C . TRP A 1 242 ? 9.510 5.100 -47.704 1.00 85.38 242 TRP A C 1
ATOM 1762 O O . TRP A 1 242 ? 9.045 5.296 -48.821 1.00 85.38 242 TRP A O 1
ATOM 1772 N N . ASP A 1 243 ? 9.291 5.907 -46.667 1.00 90.06 243 ASP A N 1
ATOM 1773 C CA . ASP A 1 243 ? 8.366 7.041 -46.738 1.00 90.06 243 ASP A CA 1
ATOM 1774 C C . ASP A 1 243 ? 8.949 8.195 -47.564 1.00 90.06 243 ASP A C 1
ATOM 1776 O O . ASP A 1 243 ? 8.392 8.586 -48.590 1.00 90.06 243 ASP A O 1
ATOM 1780 N N . TYR A 1 244 ? 10.123 8.703 -47.167 1.00 86.06 244 TYR A N 1
ATOM 1781 C CA . TYR A 1 244 ? 10.749 9.828 -47.857 1.00 86.06 244 TYR A CA 1
ATOM 1782 C C . TYR A 1 244 ? 12.284 9.734 -47.857 1.00 86.06 244 TYR A C 1
ATOM 1784 O O . TYR A 1 244 ? 12.958 10.330 -47.011 1.00 86.06 244 TYR A O 1
ATOM 1792 N N . PRO A 1 245 ? 12.874 8.984 -48.808 1.00 83.50 245 PRO A N 1
ATOM 1793 C CA . PRO A 1 245 ? 14.319 8.809 -48.874 1.00 83.50 245 PRO A CA 1
ATOM 1794 C C . PRO A 1 245 ? 15.012 10.093 -49.352 1.00 83.50 245 PRO A C 1
ATOM 1796 O O . PRO A 1 245 ? 14.974 10.435 -50.535 1.00 83.50 245 PRO A O 1
ATOM 1799 N N . VAL A 1 246 ? 15.700 10.785 -48.440 1.00 81.31 246 VAL A N 1
ATOM 1800 C CA . VAL A 1 246 ? 16.471 12.006 -48.736 1.00 81.31 246 VAL A CA 1
ATOM 1801 C C . VAL A 1 246 ? 17.953 11.773 -48.477 1.00 81.31 246 VAL A C 1
ATOM 1803 O O . VAL A 1 246 ? 18.354 11.343 -47.400 1.00 81.31 246 VAL A O 1
ATOM 1806 N N . ILE A 1 247 ? 18.791 12.124 -49.454 1.00 83.19 247 ILE A N 1
ATOM 1807 C CA . ILE A 1 247 ? 20.249 12.119 -49.296 1.00 83.19 247 ILE A CA 1
ATOM 1808 C C . ILE A 1 247 ? 20.669 13.456 -48.673 1.00 83.19 247 ILE A C 1
ATOM 1810 O O . ILE A 1 247 ? 20.694 14.486 -49.347 1.00 83.19 247 ILE A O 1
ATOM 1814 N N . ILE A 1 248 ? 21.019 13.452 -47.385 1.00 82.56 24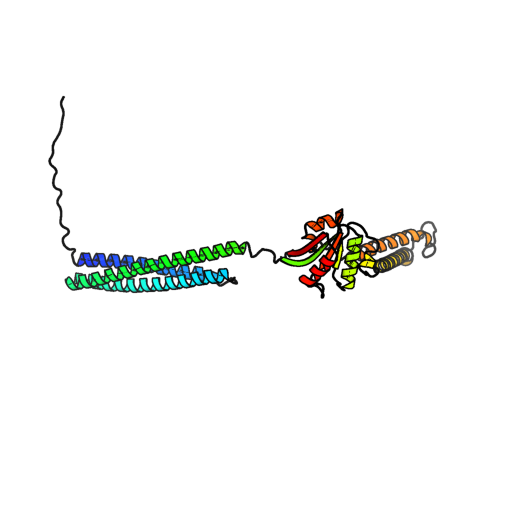8 ILE A N 1
ATOM 1815 C CA . ILE A 1 248 ? 21.430 14.657 -46.646 1.00 82.56 248 ILE A CA 1
ATOM 1816 C C . ILE A 1 248 ? 22.955 14.669 -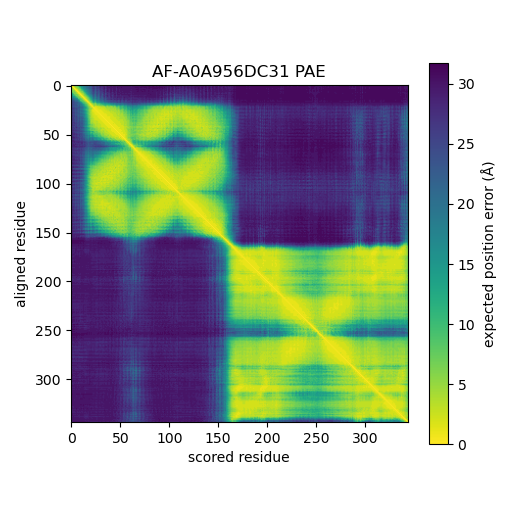46.497 1.00 82.56 248 ILE A C 1
ATOM 1818 O O . ILE A 1 248 ? 23.544 13.784 -45.874 1.00 82.56 248 ILE A O 1
ATOM 1822 N N . GLY A 1 249 ? 23.616 15.682 -47.065 1.00 81.62 249 GLY A N 1
ATOM 1823 C CA . GLY A 1 249 ? 25.072 15.852 -46.950 1.00 81.62 249 GLY A CA 1
ATOM 1824 C C . GLY A 1 249 ? 25.894 14.727 -47.593 1.00 81.62 249 GLY A C 1
ATOM 1825 O O . GLY A 1 249 ? 26.990 14.437 -47.124 1.00 81.62 249 GLY A O 1
ATOM 1826 N N . GLY A 1 250 ? 25.350 14.061 -48.621 1.00 80.94 250 GLY A N 1
ATOM 1827 C CA . GLY A 1 250 ? 26.014 12.965 -49.342 1.00 80.94 250 GLY A CA 1
ATOM 1828 C C . GLY A 1 250 ? 26.135 11.653 -48.559 1.00 80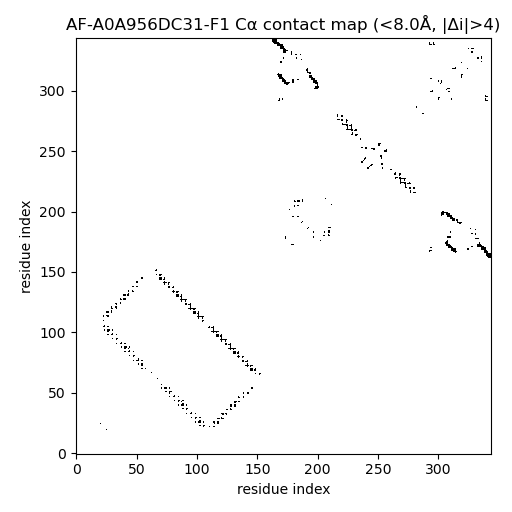.94 250 GLY A C 1
ATOM 1829 O O . GLY A 1 250 ? 26.815 10.736 -49.016 1.00 80.94 250 GLY A O 1
ATOM 1830 N N . LYS A 1 251 ? 25.504 11.548 -47.381 1.00 79.44 251 LYS A N 1
ATOM 1831 C CA . LYS A 1 251 ? 25.538 10.330 -46.564 1.00 79.44 251 LYS A CA 1
ATOM 1832 C C . LYS A 1 251 ? 24.645 9.244 -47.177 1.00 79.44 251 LYS A C 1
ATOM 1834 O O . LYS A 1 251 ? 23.546 9.568 -47.623 1.00 79.44 251 LYS A O 1
ATOM 1839 N N . PRO A 1 252 ? 25.085 7.974 -47.182 1.00 74.44 252 PRO A N 1
ATOM 1840 C CA . PRO A 1 252 ? 24.286 6.871 -47.701 1.00 74.44 252 PRO A CA 1
ATOM 1841 C C . PRO A 1 252 ? 23.043 6.621 -46.837 1.00 74.44 252 PRO A C 1
ATOM 1843 O O . PRO A 1 252 ? 23.124 6.577 -45.609 1.00 74.44 252 PRO A O 1
ATOM 1846 N N . ASN A 1 253 ? 21.902 6.431 -47.495 1.00 72.56 253 ASN A N 1
ATOM 1847 C CA . ASN A 1 253 ? 20.607 6.170 -46.866 1.00 72.56 253 ASN A CA 1
ATOM 1848 C C . ASN A 1 253 ? 20.549 4.716 -46.350 1.00 72.56 253 ASN A C 1
ATOM 1850 O O . ASN A 1 253 ? 21.323 3.853 -46.775 1.00 72.56 253 ASN A O 1
ATOM 1854 N N . GLY A 1 254 ? 19.619 4.415 -45.441 1.00 72.56 254 GLY A N 1
ATOM 1855 C CA . GLY A 1 254 ? 19.444 3.065 -44.894 1.00 72.56 254 GLY A CA 1
ATOM 1856 C C . GLY A 1 254 ? 20.567 2.644 -43.936 1.00 72.56 254 GLY A C 1
ATOM 1857 O O . GLY A 1 254 ? 20.977 3.418 -43.073 1.00 72.56 254 GLY A O 1
ATOM 1858 N N . ILE A 1 255 ? 21.075 1.412 -44.075 1.00 70.88 255 ILE A N 1
ATOM 1859 C CA . ILE A 1 255 ? 22.038 0.802 -43.129 1.00 70.88 255 ILE A CA 1
ATOM 1860 C C . ILE A 1 255 ? 23.362 1.590 -43.049 1.00 70.88 255 ILE A C 1
ATOM 1862 O O . ILE A 1 255 ? 24.020 1.596 -42.010 1.00 70.88 255 ILE A O 1
ATOM 1866 N N . GLY A 1 256 ? 23.734 2.321 -44.106 1.00 75.56 256 GLY A N 1
ATOM 1867 C CA . GLY A 1 256 ? 24.947 3.146 -44.135 1.00 75.56 256 GLY A CA 1
ATOM 1868 C C . GLY A 1 256 ? 24.942 4.336 -43.163 1.00 75.56 256 GLY A C 1
ATOM 1869 O O . GLY A 1 256 ? 26.010 4.842 -42.823 1.00 75.56 256 GLY A O 1
ATOM 1870 N N . ALA A 1 257 ? 23.772 4.757 -42.672 1.00 81.50 257 ALA A N 1
ATOM 1871 C CA . ALA A 1 257 ? 23.617 5.854 -41.714 1.00 81.50 257 ALA A CA 1
ATOM 1872 C C . ALA A 1 257 ? 23.436 5.382 -40.255 1.00 81.50 257 ALA A C 1
ATOM 1874 O O . ALA A 1 257 ? 23.158 6.204 -39.377 1.00 81.50 257 ALA A O 1
ATOM 1875 N N . PHE A 1 258 ? 23.640 4.090 -39.967 1.00 84.06 258 PHE A N 1
ATOM 1876 C CA . PHE A 1 258 ? 23.450 3.502 -38.635 1.00 84.06 258 PHE A CA 1
ATOM 1877 C C . PHE A 1 258 ? 24.096 4.298 -37.481 1.00 84.06 258 PHE A C 1
ATOM 1879 O O . PHE A 1 258 ? 23.397 4.549 -36.499 1.00 84.06 258 PHE A O 1
ATOM 1886 N N . PRO A 1 259 ? 25.352 4.799 -37.576 1.00 88.56 259 PRO A N 1
ATOM 1887 C CA . PRO A 1 259 ? 25.968 5.546 -36.474 1.00 88.56 259 PRO A CA 1
ATOM 1888 C C . PRO A 1 259 ? 25.187 6.798 -36.056 1.00 88.56 259 PRO A C 1
ATOM 1890 O O . PRO A 1 259 ? 25.162 7.138 -34.878 1.00 88.56 259 PRO A O 1
ATOM 1893 N N . SER A 1 260 ? 24.512 7.469 -36.998 1.00 87.69 260 SER A N 1
ATOM 1894 C CA . SER A 1 260 ? 23.676 8.638 -36.679 1.00 87.69 260 SER A CA 1
ATOM 1895 C C . SER A 1 260 ? 22.338 8.289 -36.025 1.00 87.69 260 SER A C 1
ATOM 1897 O O . SER A 1 260 ? 21.729 9.153 -35.404 1.00 87.69 260 SER A O 1
ATOM 1899 N N . MET A 1 261 ? 21.890 7.036 -36.132 1.00 89.75 261 MET A N 1
ATOM 1900 C CA . MET A 1 261 ? 20.624 6.565 -35.563 1.00 89.75 261 MET A CA 1
ATOM 1901 C C . MET A 1 261 ? 20.776 6.121 -34.105 1.00 89.75 261 MET A C 1
ATOM 1903 O O . MET A 1 261 ? 19.802 6.146 -33.356 1.00 89.75 261 MET A O 1
ATOM 1907 N N . VAL A 1 262 ? 21.989 5.719 -33.700 1.00 92.69 262 VAL A N 1
ATOM 1908 C CA . VAL A 1 262 ? 22.275 5.160 -32.367 1.00 92.69 262 VAL A CA 1
ATOM 1909 C C . VAL A 1 262 ? 21.788 6.052 -31.225 1.00 92.69 262 VAL A C 1
ATOM 1911 O O . VAL A 1 262 ? 21.122 5.507 -30.347 1.00 92.69 262 VAL A O 1
ATOM 1914 N N . PRO A 1 263 ? 22.020 7.383 -31.221 1.00 95.38 263 PRO A N 1
ATOM 1915 C CA . PRO A 1 263 ? 21.509 8.232 -30.148 1.00 95.38 263 PRO A CA 1
ATOM 1916 C C . PRO A 1 263 ? 19.984 8.154 -30.020 1.00 95.38 263 PRO A C 1
ATOM 1918 O O . PRO A 1 263 ? 19.474 7.953 -28.930 1.00 95.38 263 PRO A O 1
ATOM 1921 N N . ILE A 1 264 ? 19.247 8.203 -31.132 1.00 94.12 264 ILE A N 1
ATOM 1922 C CA . ILE A 1 264 ? 17.776 8.161 -31.114 1.00 94.12 264 ILE A CA 1
ATOM 1923 C C . ILE A 1 264 ? 17.273 6.790 -30.642 1.00 94.12 264 ILE A C 1
ATOM 1925 O O . ILE A 1 264 ? 16.348 6.712 -29.837 1.00 94.12 264 ILE A O 1
ATOM 1929 N N . MET A 1 265 ? 17.896 5.703 -31.114 1.00 95.19 265 MET A N 1
ATOM 1930 C CA . MET A 1 265 ? 17.565 4.347 -30.666 1.00 95.19 265 MET A CA 1
ATOM 1931 C C . MET A 1 265 ? 17.811 4.169 -29.168 1.00 95.19 265 MET A C 1
ATOM 1933 O O . MET A 1 265 ? 16.982 3.573 -28.482 1.00 95.19 265 MET A O 1
ATOM 1937 N N . PHE A 1 266 ? 18.923 4.703 -28.660 1.00 96.38 266 PHE A N 1
ATOM 1938 C CA . PHE A 1 266 ? 19.245 4.690 -27.239 1.00 96.38 266 PHE A CA 1
ATOM 1939 C C . PHE A 1 266 ? 18.196 5.456 -26.424 1.00 96.38 266 PHE A C 1
ATOM 1941 O O . PHE A 1 266 ? 17.618 4.872 -25.510 1.00 96.38 266 PHE A O 1
ATOM 1948 N N . GLU A 1 267 ? 17.889 6.701 -26.801 1.00 97.31 267 GLU A N 1
ATOM 1949 C CA . GLU A 1 267 ? 16.920 7.548 -26.090 1.00 97.31 267 GLU A CA 1
ATOM 1950 C C . GLU A 1 267 ? 15.530 6.903 -26.028 1.00 97.31 267 GLU A C 1
ATOM 1952 O O . GLU A 1 267 ? 14.929 6.819 -24.959 1.00 97.31 267 GLU A O 1
ATOM 1957 N N . LEU A 1 268 ? 15.022 6.365 -27.144 1.00 96.94 268 LEU A N 1
ATOM 1958 C CA . LEU A 1 268 ? 13.694 5.742 -27.150 1.00 96.94 268 LEU A CA 1
ATOM 1959 C C . LEU A 1 268 ? 13.662 4.435 -26.343 1.00 96.94 268 LEU A C 1
ATOM 1961 O O . LEU A 1 268 ? 12.660 4.128 -25.695 1.00 96.94 268 LEU A O 1
ATOM 1965 N N . THR A 1 269 ? 14.770 3.688 -26.339 1.00 97.94 269 THR A N 1
ATOM 1966 C CA . THR A 1 269 ? 14.928 2.486 -25.510 1.00 97.94 269 THR A CA 1
ATOM 1967 C C . THR A 1 269 ? 14.842 2.842 -24.030 1.00 97.94 269 THR A C 1
ATOM 1969 O O . THR A 1 269 ? 14.038 2.248 -23.309 1.00 97.94 269 THR A O 1
ATOM 1972 N N . ILE A 1 270 ? 15.628 3.821 -23.562 1.00 97.56 270 ILE A N 1
ATOM 1973 C CA . ILE A 1 270 ? 15.626 4.200 -22.142 1.00 97.56 270 ILE A CA 1
ATOM 1974 C C . ILE A 1 270 ? 14.319 4.887 -21.736 1.00 97.56 270 ILE A C 1
ATOM 1976 O O . ILE A 1 270 ? 13.840 4.653 -20.628 1.00 97.56 270 ILE A O 1
ATOM 1980 N N . LEU A 1 271 ? 13.692 5.649 -22.639 1.00 97.50 271 LEU A N 1
ATOM 1981 C CA . LEU A 1 271 ? 12.409 6.305 -22.399 1.00 97.50 271 LEU A CA 1
ATOM 1982 C C . LEU A 1 271 ? 11.296 5.280 -22.157 1.00 97.50 271 LEU A C 1
ATOM 1984 O O . LEU A 1 271 ? 10.617 5.339 -21.130 1.00 97.50 271 LEU A O 1
ATOM 1988 N N . LEU A 1 272 ? 11.124 4.310 -23.066 1.00 97.25 272 LEU A N 1
ATOM 1989 C CA . LEU A 1 272 ? 10.102 3.275 -22.889 1.00 97.25 272 LEU A CA 1
ATOM 1990 C C . LEU A 1 272 ? 10.444 2.321 -21.742 1.00 97.25 272 LEU A C 1
ATOM 1992 O O . LEU A 1 272 ? 9.536 1.906 -21.027 1.00 97.25 272 LEU A O 1
ATOM 1996 N N . THR A 1 273 ? 11.727 2.037 -21.494 1.00 98.19 273 THR A N 1
ATOM 1997 C CA . THR A 1 273 ? 12.149 1.288 -20.297 1.00 98.19 273 THR A CA 1
ATOM 1998 C C . THR A 1 273 ? 11.733 2.013 -19.018 1.00 98.19 273 THR A C 1
ATOM 2000 O O . THR A 1 273 ? 11.186 1.384 -18.111 1.00 98.19 273 THR A O 1
ATOM 2003 N N . GLY A 1 274 ? 11.950 3.329 -18.940 1.00 97.56 274 GLY A N 1
ATOM 2004 C CA . GLY A 1 274 ? 11.573 4.154 -17.793 1.00 97.56 274 GLY A CA 1
ATOM 2005 C C . GLY A 1 274 ? 10.069 4.120 -17.528 1.00 97.56 274 GLY A C 1
ATOM 2006 O O . GLY A 1 274 ? 9.650 3.778 -16.422 1.00 97.56 274 GLY A O 1
ATOM 2007 N N . PHE A 1 275 ? 9.251 4.369 -18.556 1.00 96.50 275 PHE A N 1
ATOM 2008 C CA . PHE A 1 275 ? 7.792 4.281 -18.435 1.00 96.50 275 PHE A CA 1
ATOM 2009 C C . PHE A 1 275 ? 7.315 2.867 -18.094 1.00 96.50 275 PHE A C 1
ATOM 2011 O O . PHE A 1 275 ? 6.496 2.701 -17.194 1.00 96.50 275 PHE A O 1
ATOM 2018 N N . GLY A 1 276 ? 7.844 1.839 -18.760 1.00 96.00 276 GLY A N 1
ATOM 2019 C CA . GLY A 1 276 ? 7.495 0.446 -18.479 1.00 96.00 276 GLY A CA 1
ATOM 2020 C C . GLY A 1 276 ? 7.825 0.037 -17.044 1.00 96.00 276 GLY A C 1
ATOM 2021 O O . GLY A 1 276 ? 7.032 -0.645 -16.400 1.00 96.00 276 GLY A O 1
ATOM 2022 N N . THR A 1 277 ? 8.953 0.512 -16.512 1.00 96.44 277 THR A N 1
ATOM 2023 C CA . THR A 1 277 ? 9.344 0.284 -15.113 1.00 96.44 277 THR A CA 1
ATOM 2024 C C . THR A 1 277 ? 8.413 1.017 -14.152 1.00 96.44 277 THR A C 1
ATOM 2026 O O . THR A 1 277 ? 7.954 0.414 -13.188 1.00 96.44 277 THR A O 1
ATOM 2029 N N . LEU A 1 278 ? 8.090 2.287 -14.421 1.00 95.75 278 LEU A N 1
ATOM 2030 C CA . LEU A 1 278 ? 7.204 3.093 -13.577 1.00 95.75 278 LEU A CA 1
ATOM 2031 C C . LEU A 1 278 ? 5.787 2.508 -13.508 1.00 95.75 278 LEU A C 1
ATOM 2033 O O . LEU A 1 278 ? 5.259 2.279 -12.422 1.00 95.75 278 LEU A O 1
ATOM 2037 N N . PHE A 1 279 ? 5.179 2.217 -14.660 1.00 94.62 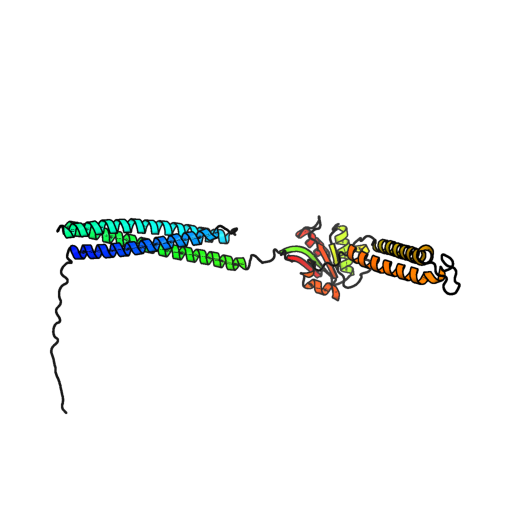279 PHE A N 1
ATOM 2038 C CA . PHE A 1 279 ? 3.846 1.615 -14.703 1.00 94.62 279 PHE A CA 1
ATOM 2039 C C . PHE A 1 279 ? 3.850 0.179 -14.168 1.00 94.62 279 PHE A C 1
ATOM 2041 O O . PHE A 1 279 ? 2.896 -0.233 -13.511 1.00 94.62 279 PHE A O 1
ATOM 2048 N N . GLY A 1 280 ? 4.937 -0.568 -14.387 1.00 94.50 280 GLY A N 1
ATOM 2049 C CA . GLY A 1 280 ? 5.142 -1.878 -13.777 1.00 94.50 280 GLY A CA 1
ATOM 2050 C C . GLY A 1 280 ? 5.169 -1.800 -12.251 1.00 94.50 280 GLY A C 1
ATOM 2051 O O . GLY A 1 280 ? 4.492 -2.586 -11.593 1.00 94.50 280 GLY A O 1
ATOM 2052 N N . LEU A 1 281 ? 5.889 -0.826 -11.689 1.00 94.62 281 LEU A N 1
ATOM 2053 C CA . LEU A 1 281 ? 5.939 -0.585 -10.249 1.00 94.62 281 LEU A CA 1
ATOM 2054 C C . LEU A 1 281 ? 4.539 -0.328 -9.691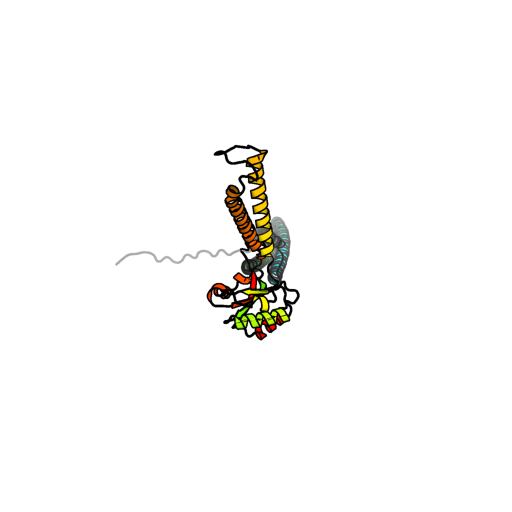 1.00 94.62 281 LEU A C 1
ATOM 2056 O O . LEU A 1 281 ? 4.123 -1.053 -8.796 1.00 94.62 281 LEU A O 1
ATOM 2060 N N . PHE A 1 282 ? 3.802 0.631 -10.260 1.00 93.75 282 PHE A N 1
ATOM 2061 C CA . PHE A 1 282 ? 2.431 0.949 -9.842 1.00 93.75 282 PHE A CA 1
ATOM 2062 C C . PHE A 1 282 ? 1.504 -0.265 -9.886 1.00 93.75 282 PHE A C 1
ATOM 2064 O O . PHE A 1 282 ? 0.737 -0.495 -8.953 1.00 93.75 282 PHE A O 1
ATOM 2071 N N . HIS A 1 283 ? 1.619 -1.092 -10.925 1.00 92.06 283 HIS A N 1
ATOM 2072 C CA . HIS A 1 283 ? 0.826 -2.308 -11.033 1.00 92.06 283 HIS A CA 1
ATOM 2073 C C . HIS A 1 283 ? 1.146 -3.325 -9.924 1.00 92.06 283 HIS A C 1
ATOM 2075 O O . HIS A 1 283 ? 0.228 -3.877 -9.319 1.00 92.06 283 HIS A O 1
ATOM 2081 N N . PHE A 1 284 ? 2.429 -3.569 -9.630 1.00 90.56 284 PHE A N 1
ATOM 2082 C CA . PHE A 1 284 ? 2.827 -4.555 -8.617 1.00 90.56 284 PHE A CA 1
ATOM 2083 C C . PHE A 1 284 ? 2.592 -4.078 -7.182 1.00 90.56 284 PHE A C 1
ATOM 2085 O O . PHE A 1 284 ? 2.213 -4.889 -6.340 1.00 90.56 284 PHE A O 1
ATOM 2092 N N . THR A 1 285 ? 2.775 -2.787 -6.901 1.00 90.12 285 THR A N 1
ATOM 2093 C CA . THR A 1 285 ? 2.512 -2.200 -5.576 1.00 90.12 285 THR A CA 1
ATOM 2094 C C . THR A 1 285 ? 1.048 -1.803 -5.379 1.00 90.12 285 THR A C 1
ATOM 2096 O O . THR A 1 285 ? 0.678 -1.365 -4.294 1.00 90.12 285 THR A O 1
ATOM 2099 N N . LYS A 1 286 ? 0.203 -1.972 -6.410 1.00 89.25 286 LYS A N 1
ATOM 2100 C CA . LYS A 1 286 ? -1.213 -1.566 -6.439 1.00 89.25 286 LYS A CA 1
ATOM 2101 C C . LYS A 1 286 ? -1.419 -0.077 -6.135 1.00 89.25 286 LYS A C 1
ATOM 2103 O O . LYS A 1 286 ? -2.422 0.307 -5.541 1.00 89.25 286 LYS A O 1
ATOM 2108 N N . LEU A 1 287 ? -0.477 0.763 -6.554 1.00 89.31 287 LEU A N 1
ATOM 2109 C CA . LEU A 1 287 ? -0.613 2.216 -6.502 1.00 89.31 287 LEU A CA 1
ATOM 2110 C C . LEU A 1 287 ? -1.260 2.719 -7.806 1.00 89.31 287 LEU A C 1
ATOM 2112 O O . LEU A 1 287 ? -0.987 2.156 -8.867 1.00 89.31 287 LEU A O 1
ATOM 2116 N N . PRO A 1 288 ? -2.089 3.778 -7.783 1.00 85.06 288 PRO A N 1
ATOM 2117 C CA . PRO A 1 288 ? -2.473 4.603 -6.639 1.00 85.06 288 PRO A CA 1
ATOM 2118 C C . PRO A 1 288 ? -3.569 3.947 -5.786 1.00 85.06 288 PRO A C 1
ATOM 2120 O O . PRO A 1 288 ? -4.634 3.589 -6.283 1.00 85.06 288 PRO A O 1
ATOM 2123 N N . ARG A 1 289 ? -3.319 3.843 -4.480 1.00 85.94 289 ARG A N 1
ATOM 2124 C CA . ARG A 1 289 ? -4.305 3.419 -3.486 1.00 85.94 289 ARG A CA 1
ATOM 2125 C C . ARG A 1 289 ? -4.354 4.479 -2.395 1.00 85.94 289 ARG A C 1
ATOM 2127 O O . ARG A 1 289 ? -3.451 4.551 -1.571 1.00 85.94 289 ARG A O 1
ATOM 2134 N N . HIS A 1 290 ? -5.368 5.338 -2.467 1.00 83.25 290 HIS A N 1
ATOM 2135 C CA . HIS A 1 290 ? -5.510 6.488 -1.570 1.00 83.25 290 HIS A CA 1
ATOM 2136 C C . HIS A 1 290 ? -5.967 6.094 -0.168 1.00 83.25 290 HIS A C 1
ATOM 2138 O O . HIS A 1 290 ? -5.591 6.762 0.785 1.00 83.25 290 HIS A O 1
ATOM 2144 N N . HIS A 1 291 ? -6.732 5.007 -0.056 1.00 85.25 291 HIS A N 1
ATOM 2145 C CA . HIS A 1 291 ? -7.220 4.499 1.219 1.00 85.25 291 HIS A CA 1
ATOM 2146 C C . HIS A 1 291 ? -6.637 3.123 1.516 1.00 85.25 291 HIS A C 1
ATOM 2148 O O . HIS A 1 291 ? -6.649 2.230 0.660 1.00 85.25 291 HIS A O 1
ATOM 2154 N N . HIS A 1 292 ? -6.128 2.961 2.731 1.00 88.00 292 HIS A N 1
ATOM 2155 C CA . HIS A 1 292 ? -5.762 1.674 3.294 1.00 88.00 292 HIS A CA 1
ATOM 2156 C C . HIS A 1 292 ? -6.133 1.662 4.776 1.00 88.00 292 HIS A C 1
ATOM 2158 O O . HIS A 1 292 ? -5.789 2.632 5.449 1.00 88.00 292 HIS A O 1
ATOM 2164 N N . PRO A 1 293 ? -6.710 0.569 5.314 1.00 87.62 293 PRO A N 1
ATOM 2165 C CA . PRO A 1 293 ? -7.160 0.535 6.706 1.00 87.62 293 PRO A CA 1
ATOM 2166 C C . PRO A 1 293 ? -6.062 0.830 7.727 1.00 87.62 293 PRO A C 1
ATOM 2168 O O . PRO A 1 293 ? -6.341 1.275 8.827 1.00 87.62 293 PRO A O 1
ATOM 2171 N N . ILE A 1 294 ? -4.792 0.616 7.366 1.00 90.12 294 ILE A N 1
ATOM 2172 C CA . ILE A 1 294 ? -3.657 0.898 8.252 1.00 90.12 294 ILE A CA 1
ATOM 2173 C C . ILE A 1 294 ? -3.529 2.378 8.634 1.00 90.12 294 ILE A C 1
ATOM 2175 O O . ILE A 1 294 ? -2.921 2.682 9.655 1.00 90.12 294 ILE A O 1
ATOM 2179 N N . PHE A 1 295 ? -4.075 3.282 7.816 1.00 88.50 295 PHE A N 1
ATOM 2180 C CA . PHE A 1 295 ? -4.000 4.718 8.058 1.00 88.50 295 PHE A CA 1
ATOM 2181 C C . PHE A 1 295 ? -4.944 5.190 9.170 1.00 88.50 295 PHE A C 1
ATOM 2183 O O . PHE A 1 295 ? -4.765 6.307 9.635 1.00 88.50 295 PHE A O 1
ATOM 2190 N N . GLU A 1 296 ? -5.870 4.346 9.641 1.00 87.62 296 GLU A N 1
ATOM 2191 C CA . GLU A 1 296 ? -6.734 4.670 10.788 1.00 87.62 296 GLU A CA 1
ATOM 2192 C C . GLU A 1 296 ? -6.025 4.536 12.146 1.00 87.62 296 GLU A C 1
ATOM 2194 O O . GLU A 1 296 ? -6.574 4.914 13.177 1.00 87.62 296 GLU A O 1
ATOM 2199 N N . SER A 1 297 ? -4.799 3.997 12.184 1.00 88.88 297 SER A N 1
ATOM 2200 C CA . SER A 1 297 ? -3.995 3.970 13.411 1.00 88.88 297 SER A CA 1
ATOM 2201 C C . SER A 1 297 ? -3.169 5.249 13.542 1.00 88.88 297 SER A C 1
ATOM 2203 O O . SER A 1 297 ? -2.233 5.466 12.770 1.00 88.88 297 SER A O 1
ATOM 2205 N N . ASP A 1 298 ? -3.418 6.028 14.600 1.00 88.12 298 ASP A N 1
ATOM 2206 C CA . ASP A 1 298 ? -2.621 7.215 14.961 1.00 88.12 298 ASP A CA 1
ATOM 2207 C C . ASP A 1 298 ? -1.122 6.893 15.100 1.00 88.12 298 ASP A C 1
ATOM 2209 O O . ASP A 1 298 ? -0.246 7.715 14.831 1.00 88.12 298 ASP A O 1
ATOM 2213 N N . ARG A 1 299 ? -0.789 5.669 15.531 1.00 90.38 299 ARG A N 1
ATOM 2214 C CA . ARG A 1 299 ? 0.607 5.242 15.707 1.00 90.38 299 ARG A CA 1
ATOM 2215 C C . ARG A 1 299 ? 1.314 5.007 14.383 1.00 90.38 299 ARG A C 1
ATOM 2217 O O . ARG A 1 299 ? 2.540 5.116 14.336 1.00 90.38 299 ARG A O 1
ATOM 2224 N N . PHE A 1 300 ? 0.575 4.691 13.323 1.00 92.56 300 PHE A N 1
ATOM 2225 C CA . PHE A 1 300 ? 1.163 4.398 12.024 1.00 92.56 300 PHE A CA 1
ATOM 2226 C C . PHE A 1 300 ? 1.833 5.623 11.385 1.00 92.56 300 PHE A C 1
ATOM 2228 O O . PHE A 1 300 ? 2.731 5.455 10.562 1.00 92.56 300 PHE A O 1
ATOM 2235 N N . GLU A 1 301 ? 1.511 6.848 11.818 1.00 89.94 301 GLU A N 1
ATOM 2236 C CA . GLU A 1 301 ? 2.241 8.058 11.406 1.00 89.94 301 GLU A CA 1
ATOM 2237 C C . GLU A 1 301 ? 3.755 7.948 11.672 1.00 89.94 301 GLU A C 1
ATOM 2239 O O . GLU A 1 301 ? 4.580 8.421 10.884 1.00 89.94 301 GLU A O 1
ATOM 2244 N N . ALA A 1 302 ? 4.145 7.236 12.735 1.00 90.88 302 ALA A N 1
ATOM 2245 C CA . ALA A 1 302 ? 5.546 7.023 13.086 1.00 90.88 302 ALA A CA 1
ATOM 2246 C C . ALA A 1 302 ? 6.267 6.007 12.175 1.00 90.88 302 ALA A C 1
ATOM 2248 O O . ALA A 1 302 ? 7.488 5.864 12.268 1.00 90.88 302 ALA A O 1
ATOM 2249 N N . ALA A 1 303 ? 5.555 5.319 11.269 1.00 90.88 303 ALA A N 1
ATOM 2250 C CA . ALA A 1 303 ? 6.138 4.335 10.346 1.00 90.88 303 ALA A CA 1
ATOM 2251 C C . ALA A 1 303 ? 7.119 4.967 9.352 1.00 90.88 303 ALA A C 1
ATOM 2253 O O . ALA A 1 303 ? 7.982 4.280 8.808 1.00 90.88 303 ALA A O 1
ATOM 2254 N N . THR A 1 304 ? 6.987 6.275 9.112 1.00 91.75 304 THR A N 1
ATOM 2255 C CA . THR A 1 304 ? 7.894 7.046 8.251 1.00 91.75 304 THR A CA 1
ATOM 2256 C C . THR A 1 304 ? 9.005 7.778 9.006 1.00 91.75 304 THR A C 1
ATOM 2258 O O . THR A 1 304 ? 9.865 8.364 8.353 1.00 91.75 304 THR A O 1
ATOM 2261 N N . ASP A 1 305 ? 9.009 7.738 10.343 1.00 90.94 305 ASP A N 1
ATOM 2262 C CA . ASP A 1 305 ? 10.004 8.418 11.184 1.00 90.94 305 ASP A CA 1
ATOM 2263 C C . ASP A 1 305 ? 10.974 7.408 11.823 1.00 90.94 305 ASP A C 1
ATOM 2265 O O . ASP A 1 305 ? 12.035 7.122 11.261 1.00 90.94 305 ASP A O 1
ATOM 2269 N N . ASP A 1 306 ? 10.599 6.810 12.959 1.00 91.25 306 ASP A N 1
ATOM 2270 C CA . ASP A 1 306 ? 11.501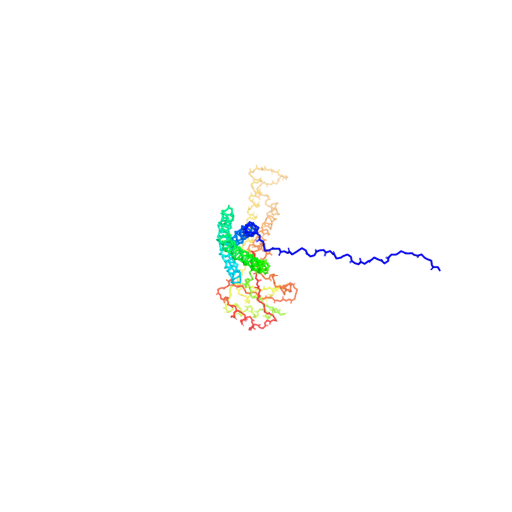 5.994 13.781 1.00 91.25 306 ASP A CA 1
ATOM 2271 C C . ASP A 1 306 ? 10.952 4.610 14.177 1.00 91.25 306 ASP A C 1
ATOM 2273 O O . ASP A 1 306 ? 11.684 3.827 14.792 1.00 91.25 306 ASP A O 1
ATOM 2277 N N . LYS A 1 307 ? 9.697 4.279 13.839 1.00 93.69 307 LYS A N 1
ATOM 2278 C CA . LYS A 1 307 ? 9.053 3.015 14.241 1.00 93.69 307 LYS A CA 1
ATOM 2279 C C . LYS A 1 307 ? 8.924 2.014 13.104 1.00 93.69 307 LYS A C 1
ATOM 2281 O O . LYS A 1 307 ? 8.783 2.363 11.938 1.00 93.69 307 LYS A O 1
ATOM 2286 N N . PHE A 1 308 ? 8.921 0.739 13.480 1.00 96.06 308 PHE A N 1
ATOM 2287 C CA . PHE A 1 308 ? 8.764 -0.393 12.574 1.00 96.06 308 PHE A CA 1
ATOM 2288 C C . PHE A 1 308 ? 7.442 -1.088 12.864 1.00 96.06 308 PHE A C 1
ATOM 2290 O O . PHE A 1 308 ? 7.122 -1.328 14.028 1.00 96.06 308 PHE A O 1
ATOM 2297 N N . PHE A 1 309 ? 6.699 -1.462 11.827 1.00 96.69 309 PHE A N 1
ATOM 2298 C CA . PHE A 1 309 ? 5.398 -2.095 12.000 1.00 96.69 309 PHE A CA 1
ATOM 2299 C C . PHE A 1 309 ? 5.278 -3.401 11.228 1.00 96.69 309 PHE A C 1
ATOM 2301 O O . PHE A 1 309 ? 5.833 -3.561 10.144 1.00 96.69 309 PHE A O 1
ATOM 2308 N N . LEU A 1 310 ? 4.498 -4.325 11.778 1.00 96.56 310 LEU A N 1
ATOM 2309 C CA . LEU A 1 310 ? 4.030 -5.525 11.096 1.00 96.56 310 LEU A CA 1
ATOM 2310 C C . LEU A 1 310 ? 2.503 -5.506 11.101 1.00 96.56 310 LEU A C 1
ATOM 2312 O O . LEU A 1 310 ? 1.896 -5.400 12.166 1.00 96.56 310 LEU A O 1
ATOM 2316 N N . SER A 1 311 ? 1.889 -5.611 9.925 1.00 95.56 311 SER A N 1
ATOM 2317 C CA . SER A 1 311 ? 0.433 -5.647 9.771 1.00 95.56 311 SER A CA 1
ATOM 2318 C C . SER A 1 311 ? -0.028 -7.006 9.260 1.00 95.56 311 SER A C 1
ATOM 2320 O O . SER A 1 311 ? 0.508 -7.475 8.259 1.00 95.56 311 SER A O 1
ATOM 2322 N N . ILE A 1 312 ? -1.038 -7.608 9.888 1.00 95.75 312 ILE A N 1
ATOM 2323 C CA . ILE A 1 312 ? -1.694 -8.839 9.416 1.00 95.75 312 ILE A CA 1
ATOM 2324 C C . ILE A 1 312 ? -3.153 -8.521 9.097 1.00 95.75 312 ILE A C 1
ATOM 2326 O O . ILE A 1 312 ? -3.897 -8.107 9.987 1.00 95.75 312 ILE A O 1
ATOM 2330 N N . GLU A 1 313 ? -3.561 -8.723 7.846 1.00 92.81 313 GLU A N 1
ATOM 2331 C CA . GLU A 1 313 ? -4.919 -8.429 7.383 1.00 92.81 313 GLU A CA 1
ATOM 2332 C C . GLU A 1 313 ? -5.916 -9.512 7.818 1.00 92.81 313 GLU A C 1
ATOM 2334 O O . GLU A 1 313 ? -5.625 -10.710 7.781 1.00 92.81 313 GLU A O 1
ATOM 2339 N N . VAL A 1 314 ? -7.145 -9.098 8.140 1.00 90.81 314 VAL A N 1
ATOM 2340 C CA . VAL A 1 314 ? -8.254 -10.006 8.494 1.00 90.81 314 VAL A CA 1
ATOM 2341 C C . VAL A 1 314 ? -8.652 -10.913 7.327 1.00 90.81 314 VAL A C 1
ATOM 2343 O O . VAL A 1 314 ? -9.213 -11.987 7.525 1.00 90.81 314 VAL A O 1
ATOM 2346 N N . GLY A 1 315 ? -8.326 -10.519 6.094 1.00 84.88 315 GLY A N 1
ATOM 2347 C CA . GLY A 1 315 ? -8.605 -11.307 4.899 1.00 84.88 315 GLY A CA 1
ATOM 2348 C C . GLY A 1 315 ? -7.776 -12.591 4.752 1.00 84.88 315 GLY A C 1
ATOM 2349 O O . GLY A 1 315 ? -7.969 -13.290 3.753 1.00 84.88 315 GLY A O 1
ATOM 2350 N N . ASP A 1 316 ? -6.821 -12.877 5.640 1.00 88.81 316 ASP A N 1
ATOM 2351 C CA . ASP A 1 316 ? -6.015 -14.106 5.617 1.00 88.81 316 ASP A CA 1
ATOM 2352 C C . ASP A 1 316 ? -6.829 -15.333 6.075 1.00 88.81 316 ASP A C 1
ATOM 2354 O O . ASP A 1 316 ? -7.603 -15.257 7.025 1.00 88.81 316 ASP A O 1
ATOM 2358 N N . GLU A 1 317 ? -6.637 -16.494 5.440 1.00 88.88 317 GLU A N 1
ATOM 2359 C CA . GLU A 1 317 ? -7.358 -17.728 5.800 1.00 88.88 317 GLU A CA 1
ATOM 2360 C C . GLU A 1 317 ? -7.040 -18.225 7.219 1.00 88.88 317 GLU A C 1
ATOM 2362 O O . GLU A 1 317 ? -7.860 -18.899 7.845 1.00 88.88 317 GLU A O 1
ATOM 2367 N N . LYS A 1 318 ? -5.846 -17.913 7.737 1.00 88.25 318 LYS A N 1
ATOM 2368 C CA . LYS A 1 318 ? -5.408 -18.292 9.086 1.00 88.25 318 LYS A CA 1
ATOM 2369 C C . LYS A 1 318 ? -5.676 -17.219 10.133 1.00 88.25 318 LYS A C 1
ATOM 2371 O O . LYS A 1 318 ? -5.323 -17.425 11.299 1.00 88.25 318 LYS A O 1
ATOM 2376 N N . PHE A 1 319 ? -6.270 -16.096 9.741 1.00 89.94 319 PHE A N 1
ATOM 2377 C CA . PHE A 1 319 ? -6.556 -15.014 10.663 1.00 89.94 319 PHE A CA 1
ATOM 2378 C C . PHE A 1 319 ? -7.604 -15.433 11.698 1.00 89.94 319 PHE A C 1
ATOM 2380 O O . PHE A 1 319 ? -8.707 -15.866 11.371 1.00 89.94 319 PHE A O 1
ATOM 2387 N N . ASP A 1 320 ? -7.260 -15.279 12.974 1.00 91.25 320 ASP A N 1
ATOM 2388 C CA . ASP A 1 320 ? -8.186 -15.436 14.091 1.00 91.25 320 ASP A CA 1
ATOM 2389 C C . ASP A 1 320 ? -7.845 -14.397 15.153 1.00 91.25 320 ASP A C 1
ATOM 2391 O O . ASP A 1 320 ? -6.693 -14.279 15.575 1.00 91.25 320 ASP A O 1
ATOM 2395 N N . MET A 1 321 ? -8.864 -13.684 15.633 1.00 88.62 321 MET A N 1
ATOM 2396 C CA . MET A 1 321 ? -8.687 -12.541 16.531 1.00 88.62 321 MET A CA 1
ATOM 2397 C C . MET A 1 321 ? -7.812 -12.856 17.751 1.00 88.62 321 MET A C 1
ATOM 2399 O O . MET A 1 321 ? -6.978 -12.056 18.168 1.00 88.62 321 MET A O 1
ATOM 2403 N N . LYS A 1 322 ? -7.972 -14.045 18.337 1.00 92.31 322 LYS A N 1
ATOM 2404 C CA . LYS A 1 322 ? -7.256 -14.424 19.559 1.00 92.31 322 LYS A CA 1
ATOM 2405 C C . LYS A 1 322 ? -5.902 -15.038 19.241 1.00 92.31 322 LYS A C 1
ATOM 2407 O O . LYS A 1 322 ? -4.919 -14.720 19.907 1.00 92.31 322 LYS A O 1
ATOM 2412 N N . LYS A 1 323 ? -5.835 -15.921 18.241 1.00 92.31 323 LYS A N 1
ATOM 2413 C CA . LYS A 1 323 ? -4.588 -16.621 17.895 1.00 92.31 323 LYS A CA 1
ATOM 2414 C C . LYS A 1 323 ? -3.570 -15.687 17.260 1.00 92.31 323 LYS A C 1
ATOM 2416 O O . LYS A 1 323 ? -2.396 -15.763 17.609 1.00 92.31 323 LYS A O 1
ATOM 2421 N N . THR A 1 324 ? -4.008 -14.811 16.360 1.00 93.12 324 THR A N 1
ATOM 2422 C CA . THR A 1 324 ? -3.135 -13.842 15.693 1.00 93.12 324 THR A CA 1
ATOM 2423 C C . THR A 1 324 ? -2.590 -12.840 16.705 1.00 93.12 324 THR A C 1
ATOM 2425 O O . THR A 1 324 ? -1.383 -12.619 16.741 1.00 93.12 324 THR A O 1
ATOM 2428 N N . ARG A 1 325 ? -3.427 -12.343 17.625 1.00 93.94 325 ARG A N 1
ATOM 2429 C CA . ARG A 1 325 ? -2.963 -11.505 18.738 1.00 93.94 325 ARG A CA 1
ATOM 2430 C C . ARG A 1 325 ? -1.936 -12.217 19.622 1.00 93.94 325 ARG A C 1
ATOM 2432 O O . ARG A 1 325 ? -0.876 -11.658 19.877 1.00 93.94 325 ARG A O 1
ATOM 2439 N N . ALA A 1 326 ? -2.207 -13.454 20.041 1.00 94.88 326 ALA A N 1
ATOM 2440 C CA . ALA A 1 326 ? -1.273 -14.225 20.865 1.00 94.88 326 ALA A CA 1
ATOM 2441 C C . ALA A 1 326 ? 0.061 -14.499 20.143 1.00 94.88 326 ALA A C 1
ATOM 2443 O O . ALA A 1 326 ? 1.128 -14.470 20.760 1.00 94.88 326 ALA A O 1
ATOM 2444 N N . LEU A 1 327 ? 0.015 -14.739 18.827 1.00 94.25 327 LEU A N 1
ATOM 2445 C CA . LEU A 1 327 ? 1.212 -14.871 18.001 1.00 94.25 327 LEU A CA 1
ATOM 2446 C C . LEU A 1 327 ? 2.011 -13.568 17.990 1.00 94.25 327 LEU A C 1
ATOM 2448 O O . LEU A 1 327 ? 3.210 -13.611 18.256 1.00 94.25 327 LEU A O 1
ATOM 2452 N N . LEU A 1 328 ? 1.363 -12.429 17.733 1.00 94.00 328 LEU A N 1
ATOM 2453 C CA . LEU A 1 328 ? 2.017 -11.122 17.739 1.00 94.00 328 LEU A CA 1
ATOM 2454 C C . LEU A 1 328 ? 2.624 -10.822 19.109 1.00 94.00 328 LEU A C 1
ATOM 2456 O O . LEU A 1 328 ? 3.800 -10.495 19.177 1.00 94.00 328 LEU A O 1
ATOM 2460 N N . GLU A 1 329 ? 1.910 -11.049 20.209 1.00 94.88 329 GLU A N 1
ATOM 2461 C CA . GLU A 1 329 ? 2.439 -10.861 21.568 1.00 94.88 329 GLU A CA 1
ATOM 2462 C C . GLU A 1 329 ? 3.684 -11.735 21.840 1.00 94.88 329 GLU A C 1
ATOM 2464 O O . GLU A 1 329 ? 4.646 -11.273 22.455 1.00 94.88 329 GLU A O 1
ATOM 2469 N N . SER A 1 330 ? 3.753 -12.956 21.289 1.00 94.62 330 SER A N 1
ATOM 2470 C CA . SER A 1 330 ? 4.936 -13.835 21.403 1.00 94.62 330 SER A CA 1
ATOM 2471 C C . SER A 1 330 ? 6.192 -13.328 20.669 1.00 94.62 330 SER A C 1
ATOM 2473 O O . SER A 1 330 ? 7.300 -13.860 20.837 1.00 94.62 330 SER A O 1
ATOM 2475 N N . THR A 1 331 ? 6.037 -12.310 19.820 1.00 92.94 331 THR A N 1
ATOM 2476 C CA . THR A 1 331 ? 7.145 -11.645 19.122 1.00 92.94 331 THR A CA 1
ATOM 2477 C C . THR A 1 331 ? 7.735 -10.471 19.908 1.00 92.94 331 THR A C 1
ATOM 2479 O O . THR A 1 331 ? 8.697 -9.879 19.440 1.00 92.94 331 THR A O 1
ATOM 2482 N N . HIS A 1 332 ? 7.232 -10.189 21.118 1.00 93.44 332 HIS A N 1
ATOM 2483 C CA . HIS A 1 332 ? 7.643 -9.062 21.972 1.00 93.44 332 HIS A CA 1
ATOM 2484 C C . HIS A 1 332 ? 7.530 -7.678 21.296 1.00 93.44 332 HIS A C 1
ATOM 2486 O O . HIS A 1 332 ? 8.500 -6.915 21.280 1.00 93.44 332 HIS A O 1
ATOM 2492 N N . PRO A 1 333 ? 6.360 -7.331 20.735 1.00 95.06 333 PRO A N 1
ATOM 2493 C CA . PRO A 1 333 ? 6.119 -6.005 20.189 1.00 95.06 333 PRO A CA 1
ATOM 2494 C C . PRO A 1 333 ? 6.074 -4.970 21.318 1.00 95.06 333 PRO A C 1
ATOM 2496 O O . PRO A 1 333 ? 5.744 -5.273 22.465 1.00 95.06 333 PRO A O 1
ATOM 2499 N N . SER A 1 334 ? 6.381 -3.722 20.980 1.00 93.88 334 SER A N 1
ATOM 2500 C CA . SER A 1 334 ? 6.207 -2.579 21.885 1.00 93.88 334 SER A CA 1
ATOM 2501 C C . SER A 1 334 ? 4.734 -2.262 22.113 1.00 93.88 334 SER A C 1
ATOM 2503 O O . SER A 1 334 ? 4.343 -1.886 23.216 1.00 93.88 334 SER A O 1
ATOM 2505 N N . HIS A 1 335 ? 3.922 -2.428 21.070 1.00 93.94 335 HIS A N 1
ATOM 2506 C CA . HIS A 1 335 ? 2.486 -2.187 21.093 1.00 93.94 335 HIS A CA 1
ATOM 2507 C C . HIS A 1 335 ? 1.786 -3.113 20.093 1.00 93.94 335 HIS A C 1
ATOM 2509 O O . HIS A 1 335 ? 2.344 -3.406 19.037 1.00 93.94 335 HIS A O 1
ATOM 2515 N N . VAL A 1 336 ? 0.573 -3.570 20.416 1.00 95.00 336 VAL A N 1
ATOM 2516 C CA . VAL A 1 336 ? -0.298 -4.312 19.491 1.00 95.00 336 VAL A CA 1
ATOM 2517 C C . VAL A 1 336 ? -1.663 -3.656 19.495 1.00 95.00 336 VAL A C 1
ATOM 2519 O O . VAL A 1 336 ? -2.262 -3.474 20.554 1.00 95.00 336 VAL A O 1
ATOM 2522 N N . GLU A 1 337 ? -2.155 -3.342 18.309 1.00 93.81 337 GLU A N 1
ATOM 2523 C CA . GLU A 1 337 ? -3.422 -2.666 18.083 1.00 93.81 337 GLU A CA 1
ATOM 2524 C C . GLU A 1 337 ? -4.272 -3.463 17.096 1.00 93.81 337 GLU A C 1
ATOM 2526 O O . GLU A 1 337 ? -3.762 -4.010 16.117 1.00 93.81 337 GLU A O 1
ATOM 2531 N N . LEU A 1 338 ? -5.572 -3.547 17.371 1.00 93.06 338 LEU A N 1
ATOM 2532 C CA . LEU A 1 338 ? -6.550 -3.961 16.375 1.00 93.06 338 LEU A CA 1
ATOM 2533 C C . LEU A 1 338 ? -7.014 -2.695 15.663 1.00 93.06 338 LEU A C 1
ATOM 2535 O O . LEU A 1 338 ? -7.611 -1.837 16.305 1.00 93.06 338 LEU A O 1
ATOM 2539 N N . VAL A 1 339 ? -6.736 -2.600 14.370 1.00 91.50 339 VAL A N 1
ATOM 2540 C CA . VAL A 1 339 ? -7.186 -1.481 13.550 1.00 91.50 339 VAL A CA 1
ATOM 2541 C C . VAL A 1 339 ? -8.521 -1.861 12.930 1.00 91.50 339 VAL A C 1
ATOM 2543 O O . VAL A 1 339 ? -8.654 -2.904 12.275 1.00 91.50 339 VAL A O 1
ATOM 2546 N N . GLU A 1 340 ? -9.517 -1.028 13.187 1.00 88.62 340 GLU A N 1
ATOM 2547 C CA . GLU A 1 340 ? -10.874 -1.183 12.687 1.00 88.62 340 GLU A CA 1
ATOM 2548 C C . GLU A 1 340 ? -11.087 -0.195 11.540 1.00 88.62 340 GLU A C 1
ATOM 2550 O O . GLU A 1 340 ? -10.624 0.939 11.599 1.00 88.62 340 GLU A O 1
ATOM 2555 N N . GLU A 1 341 ? -11.745 -0.645 10.478 1.00 82.50 341 GLU A N 1
ATOM 2556 C CA . GLU A 1 341 ? -12.111 0.197 9.347 1.00 82.50 341 GLU A CA 1
ATOM 2557 C C . GLU A 1 341 ? -13.570 0.611 9.475 1.00 82.50 341 GLU A C 1
ATOM 2559 O O . GLU A 1 341 ? -14.456 -0.212 9.730 1.00 82.50 341 GLU A O 1
ATOM 2564 N N . GLU A 1 342 ? -13.797 1.899 9.268 1.00 71.69 342 GLU A N 1
ATOM 2565 C CA . GLU A 1 342 ? -15.111 2.504 9.183 1.00 71.69 342 GLU A CA 1
ATOM 2566 C C . GLU A 1 342 ? -15.731 2.167 7.821 1.00 71.69 342 GLU A C 1
ATOM 2568 O O . GLU A 1 342 ? -15.321 2.689 6.783 1.00 71.69 342 GLU A O 1
ATOM 2573 N N . VAL A 1 343 ? -16.695 1.241 7.800 1.00 63.06 343 VAL A N 1
ATOM 2574 C CA . VAL A 1 343 ? -17.412 0.904 6.564 1.00 63.06 343 VAL A CA 1
ATOM 2575 C C . VAL A 1 343 ? -18.552 1.904 6.371 1.00 63.06 343 VAL A C 1
ATOM 2577 O O . VAL A 1 343 ? -19.592 1.777 7.016 1.00 63.06 343 VAL A O 1
ATOM 2580 N N . GLY A 1 344 ? -18.327 2.895 5.504 1.00 45.69 344 GLY A N 1
ATOM 2581 C CA . GLY A 1 344 ? -19.338 3.845 5.010 1.00 45.69 344 GLY A CA 1
ATOM 2582 C C . GLY A 1 344 ? -19.987 3.434 3.691 1.00 45.69 344 GLY A C 1
ATOM 2583 O O . GLY A 1 344 ? -19.396 2.608 2.953 1.00 45.69 344 GLY A O 1
#

Sequence (344 aa):
MSDDNKNEPRKKGTLIGVGAPSAEEIAADAAEKAKAAADEADTAERIADRAAREAADDEKHVPTKATAKAAAEADDAAEEAEVDASSAKAAAEVAKSAAKKASKAALQGDEEHAKEEADKAVAAADRASKAAKAASSAKDQALAAQKKADHARMTHEGEGDEPEKRPALYLAEYQTPEALAEAAKKVRDAGYEKWDCHTPYPVHGLDDAMGLKPTKIGFVSFIAGMTGLASAVLMIQFMNNWDYPVIIGGKPNGIGAFPSMVPIMFELTILLTGFGTLFGLFHFTKLPRHHHPIFESDRFEAATDDKFFLSIEVGDEKFDMKKTRALLESTHPSHVELVEEEVG

Radius of gyration: 47.87 Å; Cα contacts (8 Å, |Δi|>4): 434; chains: 1; bounding box: 123×93×112 Å